Protein AF-A0A7K9W0I4-F1 (afdb_monomer_lite)

Foldseek 3Di:
DDPVCLPPPLVVVCVVVVVDWDDQDAQDDFPLLVCCVVPPHLDDDPVVLVVSCVVRVHDSVSSVVNSVSNVVVPDDISSRVSSVLVVVVVVLVVLLVLLCVLPVVDPCVVPVVVLPPPPPDDDDDPSLVVNLVVLLVVLVVVLVVLVVDDDDPCSVVSNVLSVVLNCLSVVCVVSSSSSVSSVVSSVSSVVVNVSD

Radius of gyration: 24.83 Å; chains: 1; bounding box: 54×29×66 Å

pLDDT: mean 86.32, std 7.69, range [59.56, 96.0]

Organism: NCBI:txid667186

Sequence (196 aa):
VPHSFSRYVATPLAGLLNVKEKVRLKATPNAVLEKFYSATSKHPKQAEVEMLSKKSGCTVRQVERWFRRRRNQDRPSLLKKFREASWRFTFYLLAFIAGMAVIVDKPWFYDLREVWKGYPIQSMLPSQYWYYMIELSFYWSLLFSIASDVKRKDFKEQIIHHVATIILISFSWFANYVRAGTLIMALHDSSDYLLE

InterPro domains:
  IPR001356 Homeodomain [PF00046] (24-75)
  IPR001356 Homeodomain [PS50071] (16-77)
  IPR001356 Homeodomain [SM00389] (20-81)
  IPR001356 Homeodomain [cd00086] (20-77)
  IPR006634 TRAM/LAG1/CLN8 homology domain [PF03798] (81-196)
  IPR006634 TRAM/LAG1/CLN8 homology domain [PS50922] (80-196)
  IPR006634 TRAM/LAG1/CLN8 homology domain [SM00724] (80-196)
  IPR009057 Homedomain-like superfamily [SSF46689] (19-75)
  IPR016439 Sphingosine N-acyltransferase Lag1/Lac1-like [PTHR12560] (4-196)

Secondary structure (DSSP, 8-state):
--HHHIIIIIHHHHHHTT-----PPPPPP-HHHHHHHHHT-SS--HHHHHHHHHHHT--HHHHHHHHHHHHHHHSPPHHHHHHHHHHHHHHHHHHHHHHHHHHTTSHHHH-GGGGTTTTTSPPPPHHHHHHHHHHHHHHHHHHHHHHHS---TTHHHHHHHHHHHHHHHHHHHHTT-HHHHHHHHHHHHHHHHHH-

Structure (mmCIF, N/CA/C/O backbone):
data_AF-A0A7K9W0I4-F1
#
_entry.id   AF-A0A7K9W0I4-F1
#
loop_
_atom_site.group_PDB
_atom_site.id
_atom_site.type_symbol
_atom_site.label_atom_id
_atom_site.label_alt_id
_atom_site.label_comp_id
_atom_site.label_asym_id
_atom_site.label_entity_id
_atom_site.label_seq_id
_atom_site.pdbx_PDB_ins_code
_atom_site.Cartn_x
_atom_site.Cartn_y
_atom_site.Cartn_z
_atom_site.occupancy
_atom_site.B_iso_or_equiv
_atom_site.auth_seq_id
_atom_site.auth_comp_id
_atom_site.auth_asym_id
_atom_site.auth_atom_id
_atom_site.pdbx_PDB_model_num
ATOM 1 N N . VAL A 1 1 ? -9.928 3.554 1.044 1.00 63.38 1 VAL A N 1
ATOM 2 C CA . VAL A 1 1 ? -10.537 2.772 -0.062 1.00 63.38 1 VAL A CA 1
ATOM 3 C C . VAL A 1 1 ? -11.618 3.603 -0.733 1.00 63.38 1 VAL A C 1
ATOM 5 O O . VAL A 1 1 ? -12.494 4.084 -0.015 1.00 63.38 1 VAL A O 1
ATOM 8 N N . PRO A 1 2 ? -11.585 3.775 -2.063 1.00 76.50 2 PRO A N 1
ATOM 9 C CA . PRO A 1 2 ? -12.635 4.475 -2.799 1.00 76.50 2 PRO A CA 1
ATOM 10 C C . PRO A 1 2 ? -14.009 3.822 -2.600 1.00 76.50 2 PRO A C 1
ATOM 12 O O . PRO A 1 2 ? -14.140 2.595 -2.635 1.00 76.50 2 PRO A O 1
ATOM 15 N N . HIS A 1 3 ? -15.052 4.637 -2.415 1.00 74.94 3 HIS A N 1
ATOM 16 C CA . HIS A 1 3 ? -16.414 4.142 -2.181 1.00 74.94 3 HIS A CA 1
ATOM 17 C C . HIS A 1 3 ? -16.918 3.261 -3.338 1.00 74.94 3 HIS A C 1
ATOM 19 O O . HIS A 1 3 ? -17.510 2.207 -3.101 1.00 74.94 3 HIS A O 1
ATOM 25 N N . SER A 1 4 ? -16.609 3.644 -4.580 1.00 77.31 4 SER A N 1
ATOM 26 C CA . SER A 1 4 ? -16.997 2.910 -5.788 1.00 77.31 4 SER A CA 1
ATOM 27 C C . SER A 1 4 ? -16.382 1.508 -5.839 1.00 77.31 4 SER A C 1
ATOM 29 O O . SER A 1 4 ? -17.108 0.534 -6.021 1.00 77.31 4 SER A O 1
ATOM 31 N N . PHE A 1 5 ? -15.077 1.367 -5.579 1.00 81.75 5 PHE A N 1
ATOM 32 C CA . PHE A 1 5 ? -14.410 0.057 -5.559 1.00 81.75 5 PHE A CA 1
ATOM 33 C C . PHE A 1 5 ? -14.995 -0.869 -4.484 1.00 81.75 5 PHE A C 1
ATOM 35 O O . PHE A 1 5 ? -15.309 -2.033 -4.736 1.00 81.75 5 PHE A O 1
ATOM 42 N N . SER A 1 6 ? -15.199 -0.322 -3.283 1.00 78.50 6 SER A N 1
ATOM 43 C CA . SER A 1 6 ? -15.801 -1.044 -2.160 1.00 78.50 6 SER A CA 1
ATOM 44 C C . SER A 1 6 ? -17.172 -1.626 -2.527 1.00 78.50 6 SER A C 1
ATOM 46 O O . SER A 1 6 ? -17.470 -2.779 -2.202 1.00 78.50 6 SER A O 1
ATOM 48 N N . ARG A 1 7 ? -18.002 -0.843 -3.226 1.00 78.25 7 ARG A N 1
ATOM 49 C CA . ARG A 1 7 ? -19.373 -1.215 -3.583 1.00 78.25 7 ARG A CA 1
ATOM 50 C C . ARG A 1 7 ? -19.443 -2.183 -4.764 1.00 78.25 7 ARG A C 1
ATOM 52 O O . ARG A 1 7 ? -20.177 -3.161 -4.665 1.00 78.25 7 ARG A O 1
ATOM 59 N N . TYR A 1 8 ? -18.691 -1.930 -5.834 1.00 84.31 8 TYR A N 1
ATOM 60 C CA . TYR A 1 8 ? -18.838 -2.656 -7.101 1.00 84.31 8 TYR A CA 1
ATOM 61 C C . TYR A 1 8 ? -17.898 -3.851 -7.267 1.00 84.31 8 TYR A C 1
ATOM 63 O O . TYR A 1 8 ? -18.244 -4.775 -7.991 1.00 84.31 8 TYR A O 1
ATOM 71 N N . VAL A 1 9 ? -16.745 -3.869 -6.592 1.00 83.56 9 VAL A N 1
ATOM 72 C CA . VAL A 1 9 ? -15.747 -4.943 -6.750 1.00 83.56 9 VAL A CA 1
ATOM 73 C C . VAL A 1 9 ? -15.615 -5.753 -5.465 1.00 83.56 9 VAL A C 1
ATOM 75 O O . VAL A 1 9 ? -15.874 -6.954 -5.442 1.00 83.56 9 VAL A O 1
ATOM 78 N N . ALA A 1 10 ? -15.275 -5.094 -4.356 1.00 82.00 10 ALA A N 1
ATOM 79 C CA . ALA A 1 10 ? -14.911 -5.803 -3.133 1.00 82.00 10 ALA A CA 1
ATOM 80 C C . ALA A 1 10 ? -16.101 -6.484 -2.433 1.00 82.00 10 ALA A C 1
ATOM 82 O O . ALA A 1 10 ? -15.944 -7.557 -1.860 1.00 82.00 10 ALA A O 1
ATOM 83 N N . THR A 1 11 ? -17.297 -5.886 -2.452 1.00 81.25 11 THR A N 1
ATOM 84 C CA . THR A 1 11 ? -18.471 -6.478 -1.779 1.00 81.25 11 THR A CA 1
ATOM 85 C C . THR A 1 11 ? -19.012 -7.719 -2.501 1.00 81.25 11 THR A C 1
ATOM 87 O O . THR A 1 11 ? -19.240 -8.721 -1.822 1.00 81.25 11 THR A O 1
ATOM 90 N N . PRO A 1 12 ? -19.169 -7.721 -3.840 1.00 84.44 12 PRO A N 1
ATOM 91 C CA . PRO A 1 12 ? -19.511 -8.939 -4.576 1.00 84.44 12 PRO A CA 1
ATOM 92 C C . PRO A 1 12 ? -18.460 -10.043 -4.413 1.00 84.44 12 PRO A C 1
ATOM 94 O O . PRO A 1 12 ? -18.817 -11.186 -4.135 1.00 84.44 12 PRO A O 1
ATOM 97 N N . LEU A 1 13 ? -17.169 -9.695 -4.493 1.00 85.06 13 LEU A N 1
ATOM 98 C CA . LEU A 1 13 ? -16.069 -10.649 -4.321 1.00 85.06 13 LEU A CA 1
ATOM 99 C C . LEU A 1 13 ? -16.064 -11.278 -2.919 1.00 85.06 13 LEU A C 1
ATOM 101 O O . LEU A 1 13 ? -15.888 -12.485 -2.782 1.00 85.06 13 LEU A O 1
ATOM 105 N N . ALA A 1 14 ? -16.323 -10.482 -1.877 1.00 83.75 14 ALA A N 1
ATOM 106 C CA . ALA A 1 14 ? -16.487 -10.981 -0.514 1.00 83.75 14 ALA A CA 1
ATOM 107 C C . ALA A 1 14 ? -17.648 -11.987 -0.408 1.00 83.75 14 ALA A C 1
ATOM 109 O O . ALA A 1 14 ? -17.528 -12.999 0.280 1.00 83.75 14 ALA A O 1
ATOM 110 N N . GLY A 1 15 ? -18.758 -11.729 -1.107 1.00 82.88 15 GLY A N 1
ATOM 111 C CA . GLY A 1 15 ? -19.884 -12.659 -1.197 1.00 82.88 15 GLY A CA 1
ATOM 112 C C . GLY A 1 15 ? -19.499 -13.981 -1.864 1.00 82.88 15 GLY A C 1
ATOM 113 O O . GLY A 1 15 ? -19.798 -15.042 -1.320 1.00 82.88 15 GLY A O 1
ATOM 114 N N . LEU A 1 16 ? -18.773 -13.917 -2.985 1.00 87.06 16 LEU A N 1
ATOM 115 C CA . LEU A 1 16 ? -18.301 -15.089 -3.731 1.00 87.06 16 LEU A CA 1
ATOM 116 C C . LEU A 1 16 ? -17.317 -15.946 -2.916 1.00 87.06 16 LEU A C 1
ATOM 118 O O . LEU A 1 16 ? -17.420 -17.168 -2.902 1.00 87.06 16 LEU A O 1
ATOM 122 N N . LEU A 1 17 ? -16.414 -15.303 -2.172 1.00 87.00 17 LEU A N 1
ATOM 123 C CA . LEU A 1 17 ? -15.452 -15.958 -1.276 1.00 87.00 17 LEU A CA 1
ATOM 124 C C . LEU A 1 17 ? -16.049 -16.339 0.091 1.00 87.00 17 LEU A C 1
ATOM 126 O O . LEU A 1 17 ? -15.327 -16.768 0.991 1.00 87.00 17 LEU A O 1
ATOM 130 N N . ASN A 1 18 ? -17.365 -16.184 0.266 1.00 84.94 18 ASN A N 1
ATOM 131 C CA . ASN A 1 18 ? -18.100 -16.539 1.480 1.00 84.94 18 ASN A CA 1
ATOM 132 C C . ASN A 1 18 ? -17.546 -15.867 2.757 1.00 84.94 18 ASN A C 1
ATOM 134 O O . ASN A 1 18 ? -17.511 -16.451 3.846 1.00 84.94 18 ASN A O 1
ATOM 138 N N . VAL A 1 19 ? -17.112 -14.612 2.623 1.00 82.12 19 VAL A N 1
ATOM 139 C CA . VAL A 1 19 ? -16.566 -13.766 3.691 1.00 82.12 19 VAL A CA 1
ATOM 140 C C . VAL A 1 19 ? -17.711 -13.348 4.620 1.00 82.12 19 VAL A C 1
ATOM 142 O O . VAL A 1 19 ? -18.364 -12.320 4.439 1.00 82.12 19 VAL A O 1
ATOM 145 N N . LYS A 1 20 ? -17.996 -14.179 5.629 1.00 76.31 20 LYS A N 1
ATOM 146 C CA . LYS A 1 20 ? -19.102 -13.959 6.573 1.00 76.31 20 LYS A CA 1
ATOM 147 C C . LYS A 1 20 ? -18.703 -13.009 7.701 1.00 76.31 20 LYS A C 1
ATOM 149 O O . LYS A 1 20 ? -17.837 -13.304 8.526 1.00 76.31 20 LYS A O 1
ATOM 154 N N . GLU A 1 21 ? -19.397 -11.878 7.792 1.00 76.19 21 GLU A N 1
ATOM 155 C CA . GLU A 1 21 ? -19.294 -10.963 8.929 1.00 76.19 21 GLU A CA 1
ATOM 156 C C . GLU A 1 21 ? -19.871 -11.639 10.185 1.00 76.19 21 GLU A C 1
ATOM 158 O O . GLU A 1 21 ? -21.062 -11.941 10.270 1.00 76.19 21 GLU A O 1
ATOM 163 N N . LYS A 1 22 ? -19.033 -11.876 11.199 1.00 75.12 22 LYS A N 1
ATOM 164 C CA . LYS A 1 22 ? -19.514 -12.396 12.483 1.00 75.12 22 LYS A CA 1
ATOM 165 C C . LYS A 1 22 ? -20.349 -11.317 13.172 1.00 75.12 22 LYS A C 1
ATOM 167 O O . LYS A 1 22 ? -19.800 -10.292 13.576 1.00 75.12 22 LYS A O 1
ATOM 172 N N . VAL A 1 23 ? -21.650 -11.556 13.346 1.00 77.06 23 VAL A N 1
ATOM 173 C CA . VAL A 1 23 ? -22.549 -10.625 14.046 1.00 77.06 23 VAL A CA 1
ATOM 174 C C . VAL A 1 23 ? -22.049 -10.426 15.479 1.00 77.06 23 VAL A C 1
ATOM 176 O O . VAL A 1 23 ? -22.024 -11.355 16.288 1.00 77.06 23 VAL A O 1
ATOM 179 N N . ARG A 1 24 ? -21.606 -9.206 15.799 1.00 82.94 24 ARG A N 1
ATOM 180 C CA . ARG A 1 24 ? -21.134 -8.846 17.142 1.00 82.94 24 ARG A CA 1
ATOM 181 C C . ARG A 1 24 ? -22.263 -8.183 17.913 1.00 82.94 24 ARG A C 1
ATOM 183 O O . ARG A 1 24 ? -22.854 -7.210 17.450 1.00 82.94 24 ARG A O 1
ATOM 190 N N . LEU A 1 25 ? -22.531 -8.687 19.115 1.00 85.44 25 LEU A N 1
ATOM 191 C CA . LEU A 1 25 ? -23.522 -8.091 20.007 1.00 85.44 25 LEU A CA 1
ATOM 192 C C . LEU A 1 25 ? -23.099 -6.674 20.398 1.00 85.44 25 LEU A C 1
ATOM 194 O O . LEU A 1 25 ? -21.996 -6.472 20.915 1.00 85.44 25 LEU A O 1
ATOM 198 N N . LYS A 1 26 ? -24.001 -5.715 20.182 1.00 88.94 26 LYS A N 1
ATOM 199 C CA . LYS A 1 26 ? -23.788 -4.318 20.553 1.00 88.94 26 LYS A CA 1
ATOM 200 C C . LYS A 1 26 ? -23.819 -4.147 22.076 1.00 88.94 26 LYS A C 1
ATOM 202 O O . LYS A 1 26 ? -24.533 -4.871 22.777 1.00 88.94 26 LYS A O 1
ATOM 207 N N . ALA A 1 27 ? -23.016 -3.222 22.599 1.00 91.44 27 ALA A N 1
ATOM 208 C CA . ALA A 1 27 ? -23.161 -2.780 23.980 1.00 91.44 27 ALA A CA 1
ATOM 209 C C . ALA A 1 27 ? -24.505 -2.050 24.131 1.00 91.44 27 ALA A C 1
ATOM 211 O O . ALA A 1 27 ? -24.939 -1.345 23.220 1.00 91.44 27 ALA A O 1
ATOM 212 N N . THR A 1 28 ? -25.190 -2.266 25.251 1.00 91.06 28 THR A N 1
ATOM 213 C CA . THR A 1 28 ? -26.452 -1.580 25.556 1.00 91.06 28 THR A CA 1
ATOM 214 C C . THR A 1 28 ? -26.178 -0.096 25.818 1.00 91.06 28 THR A C 1
ATOM 216 O O . THR A 1 28 ? -25.148 0.204 26.419 1.00 91.06 28 THR A O 1
ATOM 219 N N . PRO A 1 29 ? -27.042 0.848 25.416 1.00 93.00 29 PRO A N 1
ATOM 220 C CA . PRO A 1 29 ? -26.804 2.267 25.677 1.00 93.00 29 PRO A CA 1
ATOM 221 C C . PRO A 1 29 ? -26.640 2.546 27.180 1.00 93.00 29 PRO A C 1
ATOM 223 O O . PRO A 1 29 ? -27.505 2.185 27.974 1.00 93.00 29 PRO A O 1
ATOM 226 N N . ASN A 1 30 ? -25.517 3.150 27.580 1.00 93.88 30 ASN A N 1
ATOM 227 C CA . ASN A 1 30 ? -25.276 3.594 28.954 1.00 93.88 30 ASN A CA 1
ATOM 228 C C . ASN A 1 30 ? -24.331 4.803 28.948 1.00 93.88 30 ASN A C 1
ATOM 230 O O . ASN A 1 30 ? -23.135 4.659 28.696 1.00 93.88 30 ASN A O 1
ATOM 234 N N . ALA A 1 31 ? -24.868 5.993 29.224 1.00 94.56 31 ALA A N 1
ATOM 235 C CA . ALA A 1 31 ? -24.120 7.247 29.133 1.00 94.56 31 ALA A CA 1
ATOM 236 C C . ALA A 1 31 ? -22.946 7.323 30.126 1.00 94.56 31 ALA A C 1
ATOM 238 O O . ALA A 1 31 ? -21.895 7.868 29.793 1.00 94.56 31 ALA A O 1
ATOM 239 N N . VAL A 1 32 ? -23.094 6.743 31.323 1.00 94.94 32 VAL A N 1
ATOM 240 C CA . VAL A 1 32 ? -22.043 6.735 32.355 1.00 94.94 32 VAL A CA 1
ATOM 241 C C . VAL A 1 32 ? -20.850 5.902 31.890 1.00 94.94 32 VAL A C 1
ATOM 243 O O . VAL A 1 32 ? -19.708 6.360 31.958 1.00 94.94 32 VAL A O 1
ATOM 246 N N . LEU A 1 33 ? -21.115 4.695 31.383 1.00 95.69 33 LEU A N 1
ATOM 247 C CA . LEU A 1 33 ? -20.069 3.794 30.899 1.00 95.69 33 LEU A CA 1
ATOM 248 C C . LEU A 1 33 ? -19.412 4.322 29.616 1.00 95.69 33 LEU A C 1
ATOM 250 O O . LEU A 1 33 ? -18.191 4.261 29.499 1.00 95.69 33 LEU A O 1
ATOM 254 N N . GLU A 1 34 ? -20.187 4.896 28.689 1.00 95.81 34 GLU A N 1
ATOM 255 C CA . GLU A 1 34 ? -19.660 5.473 27.442 1.00 95.81 34 GLU A CA 1
ATOM 256 C C . GLU A 1 34 ? -18.773 6.697 27.701 1.00 95.81 34 GLU A C 1
ATOM 258 O O . GLU A 1 34 ? -17.712 6.832 27.081 1.00 95.81 34 GLU A O 1
ATOM 263 N N . LYS A 1 35 ? -19.158 7.553 28.661 1.00 95.94 35 LYS A N 1
ATOM 264 C CA . LYS A 1 35 ? -18.350 8.705 29.080 1.00 95.94 35 LYS A CA 1
ATOM 265 C C . LYS A 1 35 ? -16.998 8.254 29.629 1.00 95.94 35 LYS A C 1
ATOM 267 O O . LYS A 1 35 ? -15.972 8.782 29.211 1.00 95.94 35 LYS A O 1
ATOM 272 N N . PHE A 1 36 ? -16.979 7.251 30.509 1.00 95.81 36 PHE A N 1
ATOM 273 C CA . PHE A 1 36 ? -15.726 6.698 31.032 1.00 95.81 36 PHE A CA 1
ATOM 274 C C . PHE A 1 36 ? -14.889 6.021 29.934 1.00 95.81 36 PHE A C 1
ATOM 276 O O . PHE A 1 36 ? -13.680 6.231 29.855 1.00 95.81 36 PHE A O 1
ATOM 283 N N . TYR A 1 37 ? -15.529 5.230 29.066 1.00 95.06 37 TYR A N 1
ATOM 284 C CA . TYR A 1 37 ? -14.860 4.509 27.980 1.00 95.06 37 TYR A CA 1
ATOM 285 C C . TYR A 1 37 ? -14.124 5.446 27.018 1.00 95.06 37 TYR A C 1
ATOM 287 O O . TYR A 1 37 ? -13.011 5.142 26.589 1.00 95.06 37 TYR A O 1
ATOM 295 N N . SER A 1 38 ? -14.751 6.575 26.685 1.00 92.12 38 SER A N 1
ATOM 296 C CA . SER A 1 38 ? -14.224 7.533 25.711 1.00 92.12 38 SER A CA 1
ATOM 297 C C . SER A 1 38 ? -13.210 8.503 26.317 1.00 92.12 38 SER A C 1
ATOM 299 O O . SER A 1 38 ? -12.271 8.888 25.629 1.00 92.12 38 SER A O 1
ATOM 301 N N . ALA A 1 39 ? -13.386 8.895 27.585 1.00 93.81 39 ALA A N 1
ATOM 302 C CA . ALA A 1 39 ? -12.583 9.946 28.215 1.00 93.81 39 ALA A CA 1
ATOM 303 C C . ALA A 1 39 ? -11.478 9.437 29.154 1.00 93.81 39 ALA A C 1
ATOM 305 O O . ALA A 1 39 ? -10.554 10.187 29.449 1.00 93.81 39 ALA A O 1
ATOM 306 N N . THR A 1 40 ? -11.570 8.204 29.664 1.00 94.00 40 THR A N 1
ATOM 307 C CA . THR A 1 40 ? -10.673 7.719 30.728 1.00 94.00 40 THR A CA 1
ATOM 308 C C . THR A 1 40 ? -9.925 6.457 30.325 1.00 94.00 40 THR A C 1
ATOM 310 O O . THR A 1 40 ? -8.706 6.482 30.185 1.00 94.00 40 THR A O 1
ATOM 313 N N . SER A 1 41 ? -10.626 5.334 30.147 1.00 92.94 41 SER A N 1
ATOM 314 C CA . SER A 1 41 ? -9.974 4.065 29.819 1.00 92.94 41 SER A CA 1
ATOM 315 C C . SER A 1 41 ? -10.930 3.071 29.172 1.00 92.94 41 SER A C 1
ATOM 317 O O . SER A 1 41 ? -12.066 2.876 29.605 1.00 92.94 41 SER A O 1
ATOM 319 N N . LYS A 1 42 ? -10.415 2.342 28.175 1.00 93.44 42 LYS A N 1
ATOM 320 C CA . LYS A 1 42 ? -11.096 1.187 27.567 1.00 93.44 42 LYS A CA 1
ATOM 321 C C . LYS A 1 42 ? -10.989 -0.081 28.423 1.00 93.44 42 LYS A C 1
ATOM 323 O O . LYS A 1 42 ? -11.710 -1.051 28.170 1.00 93.44 42 LYS A O 1
ATOM 328 N N . HIS A 1 43 ? -10.086 -0.096 29.404 1.00 94.25 43 HIS A N 1
ATOM 329 C CA . HIS A 1 43 ? -9.756 -1.231 30.267 1.00 94.25 43 HIS A CA 1
ATOM 330 C C . HIS A 1 43 ? -9.789 -0.791 31.741 1.00 94.25 43 HIS A C 1
ATOM 332 O O . HIS A 1 43 ? -8.731 -0.530 32.313 1.00 94.25 43 HIS A O 1
ATOM 338 N N . PRO A 1 44 ? -10.988 -0.659 32.340 1.00 94.06 44 PRO A N 1
ATOM 339 C CA . PRO A 1 44 ? -11.113 -0.257 33.737 1.00 94.06 44 PRO A CA 1
ATOM 340 C C . PRO A 1 44 ? -10.512 -1.306 34.682 1.00 94.06 44 PRO A C 1
ATOM 342 O O . PRO A 1 44 ? -10.656 -2.510 34.452 1.00 94.06 44 PRO A O 1
ATOM 345 N N . LYS A 1 45 ? -9.865 -0.844 35.753 1.00 95.12 45 LYS A N 1
ATOM 346 C CA . LYS A 1 45 ? -9.399 -1.666 36.881 1.00 95.12 45 LYS A CA 1
ATOM 347 C C . LYS A 1 45 ? -10.569 -2.036 37.795 1.00 95.12 45 LYS A C 1
ATOM 349 O O . LYS A 1 45 ? -11.613 -1.390 37.768 1.00 95.12 45 LYS A O 1
ATOM 354 N N . GLN A 1 46 ? -10.377 -3.027 38.665 1.00 94.44 46 GLN A N 1
ATOM 355 C CA . GLN A 1 46 ? -11.435 -3.550 39.540 1.00 94.44 46 GLN A CA 1
ATOM 356 C C . GLN A 1 46 ? -12.159 -2.461 40.356 1.00 94.44 46 GLN A C 1
ATOM 358 O O . GLN A 1 46 ? -13.385 -2.382 40.326 1.00 94.44 46 GLN A O 1
ATOM 363 N N . ALA A 1 47 ? -11.409 -1.556 40.992 1.00 94.12 47 ALA A N 1
ATOM 364 C CA . ALA A 1 47 ? -11.979 -0.446 41.761 1.00 94.12 47 ALA A CA 1
ATOM 365 C C . ALA A 1 47 ? -12.843 0.505 40.904 1.00 94.12 47 ALA A C 1
ATOM 367 O O . ALA A 1 47 ? -13.860 1.031 41.357 1.00 94.12 47 ALA A O 1
ATOM 368 N N . GLU A 1 48 ? -12.471 0.710 39.638 1.00 94.88 48 GLU A N 1
ATOM 369 C CA . GLU A 1 48 ? -13.226 1.546 38.700 1.00 94.88 48 GLU A CA 1
ATOM 370 C C . GLU A 1 48 ? -14.504 0.837 38.245 1.00 94.88 48 GLU A C 1
ATOM 372 O O . GLU A 1 48 ? -15.549 1.473 38.133 1.00 94.88 48 GLU A O 1
ATOM 377 N N . VAL A 1 49 ? -14.456 -0.484 38.038 1.00 95.06 49 VAL A N 1
ATOM 378 C CA . VAL A 1 49 ? -15.644 -1.288 37.716 1.00 95.06 49 VAL A CA 1
ATOM 379 C C . VAL A 1 49 ? -16.671 -1.211 38.848 1.00 95.06 49 VAL A C 1
ATOM 381 O O . VAL A 1 49 ? -17.857 -1.014 38.580 1.00 95.06 49 VAL A O 1
ATOM 384 N N . GLU A 1 50 ? -16.235 -1.298 40.104 1.00 94.81 50 GLU A N 1
ATOM 385 C CA . GLU A 1 50 ? -17.109 -1.159 41.277 1.00 94.81 50 GLU A CA 1
ATOM 386 C C . GLU A 1 50 ? -17.714 0.247 41.387 1.00 94.81 50 GLU A C 1
ATOM 388 O O . GLU A 1 50 ? -18.916 0.398 41.621 1.00 94.81 50 GLU A O 1
ATOM 393 N N . MET A 1 51 ? -16.915 1.291 41.146 1.00 95.00 51 MET A N 1
ATOM 394 C CA . MET A 1 51 ? -17.402 2.672 41.108 1.00 95.00 51 MET A CA 1
ATOM 395 C C . MET A 1 51 ? -18.450 2.876 40.004 1.00 95.00 51 MET A C 1
ATOM 397 O O . MET A 1 51 ? -19.495 3.492 40.229 1.00 95.00 51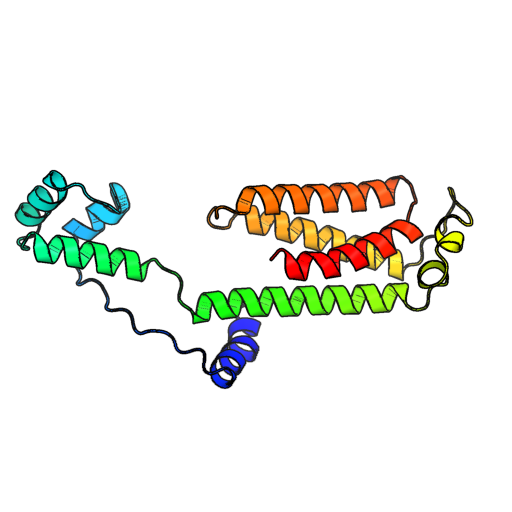 MET A O 1
ATOM 401 N N . LEU A 1 52 ? -18.183 2.357 38.805 1.00 95.25 52 LEU A N 1
ATOM 402 C CA . LEU A 1 52 ? -19.079 2.456 37.656 1.00 95.25 52 LEU A CA 1
ATOM 403 C C . LEU A 1 52 ? -20.359 1.651 37.869 1.00 95.25 52 LEU A C 1
ATOM 405 O O . LEU A 1 52 ? -21.427 2.111 37.475 1.00 95.25 52 LEU A O 1
ATOM 409 N N . SER A 1 53 ? -20.276 0.495 38.529 1.00 95.69 53 SER A N 1
ATOM 410 C CA . SER A 1 53 ? -21.434 -0.302 38.942 1.00 95.69 53 SER A CA 1
ATOM 411 C C . SER A 1 53 ? -22.377 0.531 39.816 1.00 95.69 53 SER A C 1
ATOM 413 O O . SER A 1 53 ? -23.548 0.683 39.470 1.00 95.69 53 SER A O 1
ATOM 415 N N . LYS A 1 54 ? -21.847 1.196 40.853 1.00 94.19 54 LYS A N 1
ATOM 416 C CA . LYS A 1 54 ? -22.630 2.092 41.724 1.00 94.19 54 LYS A CA 1
ATOM 417 C C . LYS A 1 54 ? -23.246 3.272 40.962 1.00 94.19 54 LYS A C 1
ATOM 419 O O . LYS A 1 54 ? -24.425 3.555 41.129 1.00 94.19 54 LYS A O 1
ATOM 424 N N . LYS A 1 55 ? -22.475 3.944 40.097 1.00 92.25 55 LYS A N 1
ATOM 425 C CA . LYS A 1 55 ? -22.944 5.132 39.350 1.00 92.25 55 LYS A CA 1
ATOM 426 C C . LYS A 1 55 ? -23.964 4.824 38.254 1.00 92.25 55 LYS A C 1
ATOM 428 O O . LYS A 1 55 ? -24.758 5.688 37.907 1.00 92.25 55 LYS A O 1
ATOM 433 N N . SER A 1 56 ? -23.902 3.635 37.662 1.00 90.88 56 SER A N 1
ATOM 434 C CA . SER A 1 56 ? -24.739 3.258 36.516 1.00 90.88 56 SER A CA 1
ATOM 435 C C . SER A 1 56 ? -25.966 2.425 36.891 1.00 90.88 56 SER A C 1
ATOM 437 O O . SER A 1 56 ? -26.735 2.068 36.000 1.00 90.88 56 SER A O 1
ATOM 439 N N . GLY A 1 57 ? -26.121 2.057 38.170 1.00 90.19 57 GLY A N 1
ATOM 440 C CA . GLY A 1 57 ? -27.159 1.128 38.630 1.00 90.19 57 GLY A CA 1
ATOM 441 C C . GLY A 1 57 ? -27.011 -0.295 38.073 1.00 90.19 57 GLY A C 1
ATOM 442 O O . GLY A 1 57 ? -27.921 -1.109 38.203 1.00 90.19 57 GLY A O 1
ATOM 443 N N . CYS A 1 58 ? -25.886 -0.607 37.423 1.00 91.81 58 CYS A N 1
ATOM 444 C CA . CYS A 1 58 ? -25.607 -1.917 36.847 1.00 91.81 58 CYS A CA 1
ATOM 445 C C . CYS A 1 58 ? -24.810 -2.768 37.836 1.00 91.81 58 CYS A C 1
ATOM 447 O O . CYS A 1 58 ? -24.010 -2.254 38.610 1.00 91.81 58 CYS A O 1
ATOM 449 N N . THR A 1 59 ? -24.933 -4.088 37.752 1.00 94.69 59 THR A N 1
ATOM 450 C CA . THR A 1 59 ? -24.040 -5.011 38.467 1.00 94.69 59 THR A CA 1
ATOM 451 C C . THR A 1 59 ? -22.623 -4.973 37.886 1.00 94.69 59 THR A C 1
ATOM 453 O O . THR A 1 59 ? -22.437 -4.716 36.693 1.00 94.69 59 THR A O 1
ATOM 456 N N . VAL A 1 60 ? -21.618 -5.321 38.694 1.00 95.31 60 VAL A N 1
ATOM 457 C CA . VAL A 1 60 ? -20.210 -5.463 38.265 1.00 95.31 60 VAL A CA 1
ATOM 458 C C . VAL A 1 60 ? -20.095 -6.301 36.982 1.00 95.31 60 VAL A C 1
ATOM 460 O O . VAL A 1 60 ? -19.513 -5.857 35.994 1.00 95.31 60 VAL A O 1
ATOM 463 N N . ARG A 1 61 ? -20.768 -7.459 36.928 1.00 94.06 61 ARG A N 1
ATOM 464 C CA . ARG A 1 61 ? -20.778 -8.338 35.743 1.00 94.06 61 ARG A CA 1
ATOM 465 C C . ARG A 1 61 ? -21.37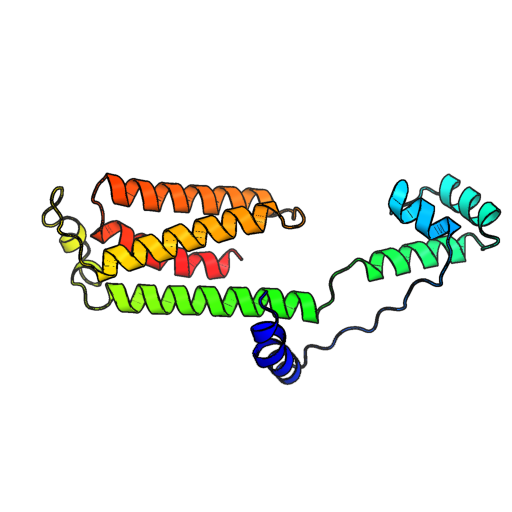8 -7.673 34.501 1.00 94.06 61 ARG A C 1
ATOM 467 O O . ARG A 1 61 ? -20.923 -7.924 33.382 1.00 94.06 61 ARG A O 1
ATOM 474 N N . GLN A 1 62 ? -22.418 -6.851 34.658 1.00 94.62 62 GLN A N 1
ATOM 475 C CA . GLN A 1 62 ? -23.006 -6.104 33.542 1.00 94.62 62 GLN A CA 1
ATOM 476 C C . GLN A 1 62 ? -22.036 -5.044 33.021 1.00 94.62 62 GLN A C 1
ATOM 478 O O . GLN A 1 62 ? -21.893 -4.928 31.804 1.00 94.62 62 GLN A O 1
ATOM 483 N N . VAL A 1 63 ? -21.324 -4.347 33.912 1.00 95.62 63 VAL A N 1
ATOM 484 C CA . VAL A 1 63 ? -20.282 -3.377 33.544 1.00 95.62 63 VAL A CA 1
ATOM 485 C C . VAL A 1 63 ? -19.161 -4.072 32.764 1.00 95.62 63 VAL A C 1
ATOM 487 O O . VAL A 1 63 ? -18.868 -3.688 31.633 1.00 95.62 63 VAL A O 1
ATOM 490 N N . GLU A 1 64 ? -18.595 -5.164 33.277 1.00 95.12 64 GLU A N 1
ATOM 491 C CA . GLU A 1 64 ? -17.544 -5.925 32.581 1.00 95.12 64 GLU A CA 1
ATOM 492 C C . GLU A 1 64 ? -17.992 -6.424 31.199 1.00 95.12 64 GLU A C 1
ATOM 494 O O . GLU A 1 64 ? -17.273 -6.299 30.197 1.00 95.12 64 GLU A O 1
ATOM 499 N N . ARG A 1 65 ? -19.212 -6.978 31.119 1.00 95.69 65 ARG A N 1
ATOM 500 C CA . ARG A 1 65 ? -19.806 -7.458 29.863 1.00 95.69 65 ARG A CA 1
ATOM 501 C C . ARG A 1 65 ? -20.014 -6.314 28.878 1.00 95.69 65 ARG A C 1
ATOM 503 O O . ARG A 1 65 ? -19.791 -6.512 27.680 1.00 95.69 65 ARG A O 1
ATOM 510 N N . TRP A 1 66 ? -20.427 -5.147 29.365 1.00 96.00 66 TRP A N 1
ATOM 511 C CA . TRP A 1 66 ? -20.594 -3.940 28.569 1.00 96.00 66 TRP A CA 1
ATOM 512 C C . TRP A 1 66 ? -19.258 -3.500 27.965 1.00 96.00 66 TRP A C 1
ATOM 514 O O . TRP A 1 66 ? -19.156 -3.422 26.742 1.00 96.00 66 TRP A O 1
ATOM 524 N N . PHE A 1 67 ? -18.202 -3.364 28.776 1.00 95.62 67 PHE A N 1
ATOM 525 C CA . PHE A 1 67 ? -16.867 -2.976 28.299 1.00 95.62 67 PHE A CA 1
ATOM 526 C C . PHE A 1 67 ? -16.306 -3.976 27.282 1.00 95.62 67 PHE A C 1
ATOM 528 O O . PHE A 1 67 ? -15.743 -3.588 26.257 1.00 95.62 67 PHE A O 1
ATOM 535 N N . ARG A 1 68 ? -16.507 -5.282 27.506 1.00 93.56 68 ARG A N 1
ATOM 536 C CA . ARG A 1 68 ? -16.110 -6.319 26.541 1.00 93.56 68 ARG A CA 1
ATOM 537 C C . ARG A 1 68 ? -16.835 -6.166 25.201 1.00 93.56 68 ARG A C 1
ATOM 539 O O . ARG A 1 68 ? -16.202 -6.281 24.153 1.00 93.56 68 ARG A O 1
ATOM 546 N N . ARG A 1 69 ? -18.147 -5.915 25.217 1.00 93.81 69 ARG A N 1
ATOM 547 C CA . ARG A 1 69 ? -18.942 -5.693 23.997 1.00 93.81 69 ARG A CA 1
ATOM 548 C C . ARG A 1 69 ? -18.540 -4.401 23.292 1.00 93.81 69 ARG A C 1
ATOM 550 O O . ARG A 1 69 ? -18.321 -4.434 22.086 1.00 93.81 69 ARG A O 1
ATOM 557 N N . ARG A 1 70 ? -18.350 -3.313 24.039 1.00 93.62 70 ARG A N 1
ATOM 558 C CA . ARG A 1 70 ? -17.959 -2.002 23.511 1.00 93.62 70 ARG A CA 1
ATOM 559 C C . ARG A 1 70 ? -16.597 -2.038 22.815 1.00 93.62 70 ARG A C 1
ATOM 561 O O . ARG A 1 70 ? -16.482 -1.554 21.691 1.00 93.62 70 ARG A O 1
ATOM 568 N N . ARG A 1 71 ? -15.607 -2.724 23.403 1.00 92.50 71 ARG A N 1
ATOM 569 C CA . ARG A 1 71 ? -14.307 -2.995 22.754 1.00 92.50 71 ARG A CA 1
ATOM 570 C C . ARG A 1 71 ? -14.434 -3.851 21.494 1.00 92.50 71 ARG A C 1
ATOM 572 O O . ARG A 1 71 ? -13.719 -3.638 20.521 1.00 92.50 71 ARG A O 1
ATOM 579 N N . ASN A 1 72 ? -15.340 -4.829 21.486 1.00 88.88 72 ASN A N 1
ATOM 580 C CA . ASN A 1 72 ? -15.591 -5.650 20.298 1.00 88.88 72 ASN A CA 1
ATOM 581 C C . ASN A 1 72 ? -16.302 -4.879 19.171 1.00 88.88 72 ASN A C 1
ATOM 583 O O . ASN A 1 72 ? -16.157 -5.264 18.008 1.00 88.88 72 ASN A O 1
ATOM 587 N N . GLN A 1 73 ? -17.041 -3.812 19.493 1.00 87.31 73 GLN A N 1
ATOM 588 C CA . GLN A 1 73 ? -17.624 -2.895 18.508 1.00 87.31 73 GLN A CA 1
ATOM 589 C C . GLN A 1 73 ? -16.572 -1.983 17.865 1.00 87.31 73 GLN A C 1
ATOM 591 O O . GLN A 1 73 ? -16.682 -1.718 16.675 1.00 87.31 73 GLN A O 1
ATOM 596 N N . ASP A 1 74 ? -15.537 -1.570 18.605 1.00 85.81 74 ASP A N 1
ATOM 597 C CA . ASP A 1 74 ? -14.419 -0.774 18.059 1.00 85.81 74 ASP A CA 1
ATOM 598 C C . ASP A 1 74 ? -13.573 -1.546 17.038 1.00 85.81 74 ASP A C 1
ATOM 600 O O . ASP A 1 74 ? -12.875 -0.953 16.216 1.00 85.81 74 ASP A O 1
ATOM 604 N N . ARG A 1 75 ? -13.590 -2.883 17.090 1.00 81.94 75 ARG A N 1
ATOM 605 C CA . ARG A 1 75 ? -12.818 -3.695 16.147 1.00 81.94 75 ARG A CA 1
ATOM 606 C C . ARG A 1 75 ? -13.372 -3.497 14.729 1.00 81.94 75 ARG A C 1
ATOM 608 O O . ARG A 1 75 ? -14.577 -3.666 14.536 1.00 81.94 75 ARG A O 1
ATOM 615 N N . PRO A 1 76 ? -12.524 -3.264 13.714 1.00 79.25 76 PRO A N 1
ATOM 616 C CA . PRO A 1 76 ? -12.992 -3.165 12.338 1.00 79.25 76 PRO A CA 1
ATOM 617 C C . PRO A 1 76 ? -13.749 -4.433 11.915 1.00 79.25 76 PRO A C 1
ATOM 619 O O . PRO A 1 76 ? -13.482 -5.550 12.389 1.00 79.25 76 PRO A O 1
ATOM 622 N N . SER A 1 77 ? -14.747 -4.222 11.061 1.00 82.44 77 SER A N 1
ATOM 623 C CA . SER A 1 77 ? -15.542 -5.277 10.435 1.00 82.44 77 SER A CA 1
ATOM 624 C C . SER A 1 77 ? -14.638 -6.139 9.540 1.00 82.44 77 SER A C 1
ATOM 626 O O . SER A 1 77 ? -13.643 -5.649 8.999 1.00 82.44 77 SER A O 1
ATOM 628 N N . LEU A 1 78 ? -14.937 -7.434 9.425 1.00 82.62 78 LEU A N 1
ATOM 629 C CA . LEU A 1 78 ? -14.153 -8.339 8.572 1.00 82.62 78 LEU A CA 1
ATOM 630 C C . LEU A 1 78 ? -14.266 -7.896 7.106 1.00 82.62 78 LEU A C 1
ATOM 632 O O . LEU A 1 78 ? -13.267 -7.846 6.397 1.00 82.62 78 LEU A O 1
ATOM 636 N N . LEU A 1 79 ? -15.462 -7.465 6.702 1.00 81.75 79 LEU A N 1
ATOM 637 C CA . LEU A 1 79 ? -15.713 -6.897 5.384 1.00 81.75 79 LEU A CA 1
ATOM 638 C C . LEU A 1 79 ? -14.924 -5.600 5.158 1.00 81.75 79 LEU A C 1
ATOM 640 O O . LEU A 1 79 ? -14.402 -5.386 4.068 1.00 81.75 79 LEU A O 1
ATOM 644 N N . LYS A 1 80 ? -14.795 -4.742 6.180 1.00 81.06 80 LYS A N 1
ATOM 645 C CA . LYS A 1 80 ? -13.960 -3.534 6.100 1.00 81.06 80 LYS A CA 1
ATOM 646 C C . LYS A 1 80 ? -12.496 -3.894 5.826 1.00 81.06 80 LYS A C 1
ATOM 648 O O . LYS A 1 80 ? -11.911 -3.334 4.907 1.00 81.06 80 LYS A O 1
ATOM 653 N N . LYS A 1 81 ? -11.943 -4.866 6.561 1.00 81.44 81 LYS A N 1
ATOM 654 C CA . LYS A 1 81 ? -10.573 -5.356 6.335 1.00 81.44 81 LYS A CA 1
ATOM 655 C C . LYS A 1 81 ? -10.399 -5.973 4.948 1.00 81.44 81 LYS A C 1
ATOM 657 O O . LYS A 1 81 ? -9.416 -5.685 4.284 1.00 81.44 81 LYS A O 1
ATOM 662 N N . PHE A 1 82 ? -11.361 -6.787 4.508 1.00 83.94 82 PHE A N 1
ATOM 663 C CA . PHE A 1 82 ? -11.336 -7.396 3.180 1.00 83.94 82 PHE A CA 1
ATOM 664 C C . PHE A 1 82 ? -11.326 -6.328 2.084 1.00 83.94 82 PHE A C 1
ATOM 666 O O . PHE A 1 82 ? -10.485 -6.365 1.201 1.00 83.94 82 PHE A O 1
ATOM 673 N N . ARG A 1 83 ? -12.195 -5.315 2.182 1.00 82.81 83 ARG A N 1
ATOM 674 C CA . ARG A 1 83 ?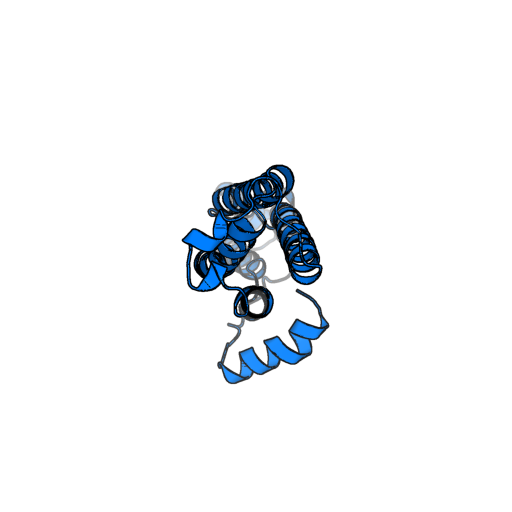 -12.232 -4.188 1.236 1.00 82.81 83 ARG A CA 1
ATOM 675 C C . ARG A 1 83 ? -10.913 -3.417 1.182 1.00 82.81 83 ARG A C 1
ATOM 677 O O . ARG A 1 83 ? -10.501 -3.017 0.098 1.00 82.81 83 ARG A O 1
ATOM 684 N N . GLU A 1 84 ? -10.281 -3.189 2.332 1.00 81.06 84 GLU A N 1
ATOM 685 C CA . GLU A 1 84 ? -8.958 -2.557 2.419 1.00 81.06 84 GLU A CA 1
ATOM 686 C C . GLU A 1 84 ? -7.883 -3.414 1.743 1.00 81.06 84 GLU A C 1
ATOM 688 O O . GLU A 1 84 ? -7.1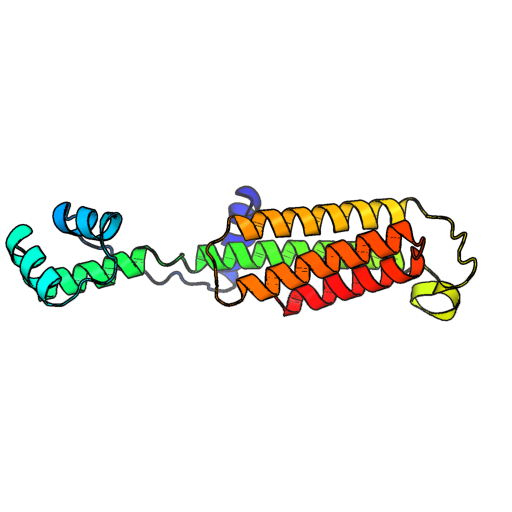70 -2.905 0.880 1.00 81.06 84 GLU A O 1
ATOM 693 N N . ALA A 1 85 ? -7.837 -4.712 2.049 1.00 81.56 85 ALA A N 1
ATOM 694 C CA . ALA A 1 85 ? -6.885 -5.649 1.460 1.00 81.56 85 ALA A CA 1
ATOM 695 C C . ALA A 1 85 ? -7.084 -5.817 -0.057 1.00 81.56 85 ALA A C 1
ATOM 697 O O . ALA A 1 85 ? -6.131 -5.693 -0.814 1.00 81.56 85 ALA A O 1
ATOM 698 N N . SER A 1 86 ? -8.318 -6.021 -0.532 1.00 84.81 86 SER A N 1
ATOM 699 C CA . SER A 1 86 ? -8.611 -6.172 -1.965 1.00 84.81 86 SER A CA 1
ATOM 700 C C . SER A 1 86 ? -8.278 -4.920 -2.771 1.00 84.81 86 SER A C 1
ATOM 702 O O . SER A 1 86 ? -7.873 -5.028 -3.926 1.00 84.81 86 SER A O 1
ATOM 704 N N . TRP A 1 87 ? -8.460 -3.731 -2.187 1.00 82.44 87 TRP A N 1
ATOM 705 C CA . TRP A 1 87 ? -8.083 -2.479 -2.840 1.00 82.44 87 TRP A CA 1
ATOM 706 C C . TRP A 1 87 ? -6.569 -2.371 -2.996 1.00 82.44 87 TRP A C 1
ATOM 708 O O . TRP A 1 87 ? -6.103 -2.127 -4.105 1.00 82.44 87 TRP A O 1
ATOM 718 N N . ARG A 1 88 ? -5.822 -2.602 -1.907 1.00 77.81 88 ARG A N 1
ATOM 719 C CA . ARG A 1 88 ? -4.353 -2.636 -1.930 1.00 77.81 88 ARG A CA 1
ATOM 720 C C . ARG A 1 88 ? -3.863 -3.658 -2.954 1.00 77.81 88 ARG A C 1
ATOM 722 O O . ARG A 1 88 ? -3.129 -3.293 -3.859 1.00 77.81 88 ARG A O 1
ATOM 729 N N . PHE A 1 89 ? -4.391 -4.881 -2.905 1.00 81.94 89 PHE A N 1
ATOM 730 C CA . PHE A 1 89 ? -4.084 -5.946 -3.860 1.00 81.94 89 PHE A CA 1
ATOM 731 C C . PHE A 1 89 ? -4.278 -5.529 -5.320 1.00 81.94 89 PHE A C 1
ATOM 733 O O . PHE A 1 89 ? -3.369 -5.660 -6.130 1.00 81.94 89 PHE A O 1
ATOM 740 N N . THR A 1 90 ? -5.466 -5.015 -5.655 1.00 83.31 90 THR A N 1
ATOM 741 C CA . THR A 1 90 ? -5.781 -4.609 -7.034 1.00 83.31 90 THR A CA 1
ATOM 742 C C . THR A 1 90 ? -4.830 -3.516 -7.498 1.00 83.31 90 THR A C 1
ATOM 744 O O . THR A 1 90 ? -4.387 -3.529 -8.640 1.00 83.31 90 THR A O 1
ATOM 747 N N . PHE A 1 91 ? -4.510 -2.581 -6.608 1.00 80.06 91 PHE A N 1
ATOM 748 C CA . PHE A 1 91 ? -3.597 -1.501 -6.918 1.00 80.06 91 PHE A CA 1
ATOM 749 C C . PHE A 1 91 ? -2.181 -2.018 -7.210 1.00 80.06 91 PHE A C 1
ATOM 751 O O . PHE A 1 91 ? -1.666 -1.745 -8.290 1.00 80.06 91 PHE A O 1
ATOM 758 N N . TYR A 1 92 ? -1.577 -2.789 -6.297 1.00 80.06 92 TYR A N 1
ATOM 759 C CA . TYR A 1 92 ? -0.222 -3.326 -6.491 1.00 80.06 92 TYR A CA 1
ATOM 760 C C . TYR A 1 92 ? -0.139 -4.228 -7.724 1.00 80.06 92 TYR A C 1
ATOM 762 O O . TYR A 1 92 ? 0.824 -4.156 -8.477 1.00 80.06 92 TYR A O 1
ATOM 770 N N . LEU A 1 93 ? -1.183 -5.019 -7.995 1.00 83.81 93 LEU A N 1
ATOM 771 C CA . LEU A 1 93 ? -1.256 -5.836 -9.204 1.00 83.81 93 LEU A CA 1
ATOM 772 C C . LEU A 1 93 ? -1.230 -4.980 -10.481 1.00 83.81 93 LEU A C 1
ATOM 774 O O . LEU A 1 93 ? -0.539 -5.323 -11.437 1.00 83.81 93 LEU A O 1
ATOM 778 N N . LEU A 1 94 ? -1.974 -3.871 -10.510 1.00 84.25 94 LEU A N 1
ATOM 779 C CA . LEU A 1 94 ? -1.977 -2.958 -11.655 1.00 84.25 94 LEU A CA 1
ATOM 780 C C . LEU A 1 94 ? -0.636 -2.232 -11.815 1.00 84.25 94 LEU A C 1
ATOM 782 O O . LEU A 1 94 ? -0.176 -2.095 -12.947 1.00 84.25 94 LEU A O 1
ATOM 786 N N . ALA A 1 95 ? -0.011 -1.805 -10.712 1.00 80.69 95 ALA A N 1
ATOM 787 C CA . ALA A 1 95 ? 1.322 -1.199 -10.721 1.00 80.69 95 ALA A CA 1
ATOM 788 C C . ALA A 1 95 ? 2.365 -2.174 -11.288 1.00 80.69 95 ALA A C 1
ATOM 790 O O . ALA A 1 95 ? 3.040 -1.844 -12.259 1.00 80.69 95 ALA A O 1
ATOM 791 N N . PHE A 1 96 ? 2.372 -3.419 -10.804 1.00 83.50 96 PHE A N 1
ATOM 792 C CA . PHE A 1 96 ? 3.251 -4.473 -11.304 1.00 83.50 96 PHE A CA 1
ATOM 793 C C . PHE A 1 96 ? 3.047 -4.748 -12.802 1.00 83.50 96 PHE A C 1
ATOM 795 O O . PHE A 1 96 ? 4.012 -4.793 -13.562 1.00 83.50 96 PHE A O 1
ATOM 802 N N . ILE A 1 97 ? 1.798 -4.891 -13.267 1.00 86.88 97 ILE A N 1
ATOM 803 C CA . ILE A 1 97 ? 1.510 -5.094 -14.699 1.00 86.88 97 ILE A CA 1
ATOM 804 C C . ILE A 1 97 ? 2.001 -3.901 -15.530 1.00 86.88 97 ILE A C 1
ATOM 806 O O . ILE A 1 97 ? 2.570 -4.101 -16.604 1.00 86.88 97 ILE A O 1
ATOM 810 N N . ALA A 1 98 ? 1.803 -2.672 -15.048 1.00 84.50 98 ALA A N 1
ATOM 811 C CA . ALA A 1 98 ? 2.279 -1.471 -15.724 1.00 84.50 98 ALA A CA 1
ATOM 812 C C . ALA A 1 98 ? 3.815 -1.416 -15.779 1.00 84.50 98 ALA A C 1
ATOM 814 O O . ALA A 1 98 ? 4.366 -1.158 -16.849 1.00 84.50 98 ALA A O 1
ATOM 815 N N . GLY A 1 99 ? 4.502 -1.727 -14.677 1.00 84.75 99 GLY A N 1
ATOM 816 C CA . GLY A 1 99 ? 5.962 -1.807 -14.626 1.00 84.75 99 GLY A CA 1
ATOM 817 C C . GLY A 1 99 ? 6.511 -2.847 -15.595 1.00 84.75 99 GLY A C 1
ATOM 818 O O . GLY A 1 99 ? 7.368 -2.536 -16.423 1.00 84.75 99 GLY A O 1
ATOM 819 N N . MET A 1 100 ? 5.924 -4.047 -15.600 1.00 88.12 100 MET A N 1
ATOM 820 C CA . MET A 1 100 ? 6.250 -5.099 -16.565 1.00 88.12 100 MET A CA 1
ATOM 821 C C . MET A 1 100 ? 6.040 -4.640 -18.012 1.00 88.12 100 MET A C 1
ATOM 823 O O . MET A 1 100 ? 6.914 -4.850 -18.851 1.00 88.12 100 MET A O 1
ATOM 827 N N . ALA A 1 101 ? 4.929 -3.965 -18.315 1.00 89.06 101 ALA A N 1
ATOM 828 C CA . ALA A 1 101 ? 4.654 -3.450 -19.656 1.00 89.06 101 ALA A CA 1
ATOM 829 C C . ALA A 1 101 ? 5.676 -2.394 -20.121 1.00 89.06 101 ALA A C 1
ATOM 831 O O . ALA A 1 101 ? 5.945 -2.294 -21.316 1.00 89.06 101 ALA A O 1
ATOM 832 N N . VAL A 1 102 ? 6.260 -1.620 -19.199 1.00 86.94 102 VAL A N 1
ATOM 833 C CA . VAL A 1 102 ? 7.262 -0.583 -19.504 1.00 86.94 102 VAL A CA 1
ATOM 834 C C . VAL A 1 102 ? 8.654 -1.168 -19.768 1.00 86.94 102 VAL A C 1
ATOM 836 O O . VAL A 1 102 ? 9.426 -0.566 -20.524 1.00 86.94 102 VAL A O 1
ATOM 839 N N . ILE A 1 103 ? 8.990 -2.305 -19.148 1.00 89.19 103 ILE A N 1
ATOM 840 C CA . ILE A 1 103 ? 10.343 -2.886 -19.194 1.00 89.19 103 ILE A CA 1
ATOM 841 C C . ILE A 1 103 ? 10.477 -4.105 -20.113 1.00 89.19 103 ILE A C 1
ATOM 843 O O . ILE A 1 103 ? 11.584 -4.377 -20.569 1.00 89.19 103 ILE A O 1
ATOM 847 N N . VAL A 1 104 ? 9.397 -4.842 -20.396 1.00 91.62 104 VAL A N 1
ATOM 848 C CA . VAL A 1 104 ? 9.471 -6.143 -21.091 1.00 91.62 104 VAL A CA 1
ATOM 849 C C . VAL A 1 104 ? 10.034 -6.049 -22.510 1.00 91.62 104 VAL A C 1
ATOM 851 O O . VAL A 1 104 ? 10.677 -6.976 -22.979 1.00 91.62 104 VAL A O 1
ATOM 854 N N . ASP A 1 105 ? 9.843 -4.929 -23.202 1.00 90.38 105 ASP A N 1
ATOM 855 C CA . ASP A 1 105 ? 10.361 -4.714 -24.556 1.00 90.38 105 ASP A CA 1
ATOM 856 C C . ASP A 1 105 ? 11.793 -4.143 -24.566 1.00 90.38 105 ASP A C 1
ATOM 858 O O . ASP A 1 105 ? 12.321 -3.785 -25.623 1.00 90.38 105 ASP A O 1
ATOM 862 N N . LYS A 1 106 ? 12.434 -4.019 -23.396 1.00 90.94 106 LYS A N 1
ATOM 863 C CA . LYS A 1 106 ? 13.736 -3.369 -23.250 1.00 90.94 106 LYS A CA 1
ATOM 864 C C . LYS A 1 106 ? 14.873 -4.384 -23.150 1.00 90.94 106 LYS A C 1
ATOM 866 O O . LYS A 1 106 ? 14.777 -5.352 -22.401 1.00 90.94 106 LYS A O 1
ATOM 871 N N . PRO A 1 107 ? 16.015 -4.142 -23.818 1.00 91.00 107 PRO A N 1
ATOM 872 C CA . PRO A 1 107 ? 17.119 -5.102 -23.836 1.00 91.00 107 PRO A CA 1
ATOM 873 C C . PRO A 1 107 ? 17.729 -5.330 -22.446 1.00 91.00 107 PRO A C 1
ATOM 875 O O . PRO A 1 107 ? 18.121 -6.448 -22.125 1.00 91.00 107 PRO A O 1
ATOM 878 N N . TRP A 1 108 ? 17.739 -4.306 -21.584 1.00 91.12 108 TRP A N 1
ATOM 879 C CA . TRP A 1 108 ? 18.262 -4.418 -20.217 1.00 91.12 108 TRP A CA 1
ATOM 880 C C . TRP A 1 108 ? 17.396 -5.263 -19.276 1.00 91.12 108 TRP A C 1
ATOM 882 O O . TRP A 1 108 ? 17.859 -5.604 -18.193 1.00 91.12 108 TRP A O 1
ATOM 892 N N . PHE A 1 109 ? 16.171 -5.621 -19.673 1.00 91.62 109 PHE A N 1
ATOM 893 C CA . PHE A 1 109 ? 15.356 -6.585 -18.935 1.00 91.62 109 PHE A CA 1
ATOM 894 C C . PHE A 1 109 ? 15.884 -8.020 -19.081 1.00 91.62 109 PHE A C 1
ATOM 896 O O . PHE A 1 109 ? 15.764 -8.817 -18.155 1.00 91.62 109 PHE A O 1
ATOM 903 N N . TYR A 1 110 ? 16.524 -8.334 -20.211 1.00 91.69 110 TYR A N 1
ATOM 904 C CA . TYR A 1 110 ? 17.049 -9.670 -20.509 1.00 91.69 110 TYR A CA 1
ATOM 905 C C . TYR A 1 110 ? 18.571 -9.772 -20.355 1.00 91.69 110 TYR A C 1
ATOM 907 O O . TYR A 1 110 ? 19.076 -10.837 -20.006 1.00 91.69 110 TYR A O 1
ATOM 915 N N . ASP A 1 111 ? 19.305 -8.678 -20.587 1.00 92.38 111 ASP A N 1
ATOM 916 C CA . ASP A 1 111 ? 20.754 -8.608 -20.389 1.00 92.38 111 ASP A CA 1
ATOM 917 C C . ASP A 1 111 ? 21.136 -7.435 -19.479 1.00 92.38 111 ASP A C 1
ATOM 919 O O . ASP A 1 111 ? 21.125 -6.267 -19.874 1.00 92.38 111 ASP A O 1
ATOM 923 N N . LEU A 1 112 ? 21.557 -7.750 -18.252 1.00 90.19 112 LEU A N 1
ATOM 924 C CA . LEU A 1 112 ? 21.980 -6.752 -17.269 1.00 90.19 112 LEU A CA 1
ATOM 925 C C . LEU A 1 112 ? 23.225 -5.960 -17.701 1.00 90.19 112 LEU A C 1
ATOM 927 O O . LEU A 1 112 ? 23.480 -4.887 -17.157 1.00 90.19 112 LEU A O 1
ATOM 931 N N . ARG A 1 113 ? 23.999 -6.419 -18.693 1.00 90.25 113 ARG A N 1
ATOM 932 C CA . ARG A 1 113 ? 25.124 -5.641 -19.244 1.00 90.25 113 ARG A CA 1
ATOM 933 C C . ARG A 1 113 ? 24.639 -4.380 -19.957 1.00 90.25 113 ARG A C 1
ATOM 935 O O . ARG A 1 113 ? 25.301 -3.344 -19.902 1.00 90.25 113 ARG A O 1
ATOM 942 N N . GLU A 1 114 ? 23.452 -4.431 -20.562 1.00 90.62 114 GLU A N 1
ATOM 943 C CA . GLU A 1 114 ? 22.833 -3.291 -21.244 1.00 90.62 114 GLU A CA 1
ATOM 944 C C . GLU A 1 114 ? 22.359 -2.205 -20.262 1.00 90.62 114 GLU A C 1
ATOM 946 O O . GLU A 1 114 ? 22.148 -1.062 -20.673 1.00 90.62 114 GLU A O 1
ATOM 951 N N . VAL A 1 115 ? 22.255 -2.504 -18.960 1.00 91.94 115 VAL A N 1
ATOM 952 C CA . VAL A 1 115 ? 21.936 -1.512 -17.917 1.00 91.94 115 VAL A CA 1
ATOM 953 C C . VAL A 1 115 ? 22.980 -0.399 -17.865 1.00 91.94 115 VAL A C 1
ATOM 955 O O . VAL A 1 115 ? 22.614 0.762 -17.712 1.00 91.94 115 VAL A O 1
ATOM 958 N N . TRP A 1 116 ? 24.262 -0.729 -18.027 1.00 91.56 116 TRP A N 1
ATOM 959 C CA . TRP A 1 116 ? 25.375 0.220 -17.877 1.00 91.56 116 TRP A CA 1
ATOM 960 C C . TRP A 1 116 ? 25.793 0.888 -19.186 1.00 91.56 116 TRP A C 1
ATOM 962 O O . TRP A 1 116 ? 26.572 1.841 -19.196 1.00 91.56 116 TRP A O 1
ATOM 972 N N . LYS A 1 117 ? 25.270 0.412 -20.315 1.00 90.75 117 LYS A N 1
ATOM 973 C CA . LYS A 1 117 ? 25.632 0.931 -21.631 1.00 90.75 117 LYS A CA 1
ATOM 974 C C . LYS A 1 117 ? 25.185 2.386 -21.776 1.00 90.75 117 LYS A C 1
ATOM 976 O O . LYS A 1 117 ? 24.019 2.718 -21.554 1.00 90.75 117 LYS A O 1
ATOM 981 N N . GLY A 1 118 ? 26.125 3.250 -22.153 1.00 86.25 118 GLY A N 1
ATOM 982 C CA . GLY A 1 118 ? 25.890 4.689 -22.293 1.00 86.25 118 GLY A CA 1
ATOM 983 C C . GLY A 1 118 ? 25.826 5.462 -20.972 1.00 86.25 118 GLY A C 1
ATOM 984 O O . GLY A 1 118 ? 25.586 6.661 -21.002 1.00 86.25 118 GLY A O 1
ATOM 985 N N . TYR A 1 119 ? 26.053 4.829 -19.816 1.00 89.06 119 TYR A N 1
ATOM 986 C CA . TYR A 1 119 ? 26.215 5.560 -18.557 1.00 89.06 119 TYR A CA 1
ATOM 987 C C . TYR A 1 119 ? 27.488 6.438 -18.604 1.00 89.06 119 TYR A C 1
ATOM 989 O O . TYR A 1 119 ? 28.508 5.966 -19.113 1.00 89.06 119 TYR A O 1
ATOM 997 N N . PRO A 1 120 ? 27.477 7.692 -18.100 1.00 88.88 120 PRO A N 1
ATOM 998 C CA . PRO A 1 120 ? 26.416 8.359 -17.333 1.00 88.88 120 PRO A CA 1
ATOM 999 C C . PRO A 1 120 ? 25.357 9.101 -18.157 1.00 88.88 120 PRO A C 1
ATOM 1001 O O . PRO A 1 120 ? 24.430 9.658 -17.579 1.00 88.88 120 PRO A O 1
ATOM 1004 N N . ILE A 1 121 ? 25.454 9.129 -19.488 1.00 87.38 121 ILE A N 1
ATOM 1005 C CA . ILE A 1 121 ? 24.536 9.872 -20.367 1.00 87.38 121 ILE A CA 1
ATOM 1006 C C . ILE A 1 121 ? 23.548 8.895 -21.014 1.00 87.38 121 ILE A C 1
ATOM 1008 O O . ILE A 1 121 ? 23.606 8.589 -22.205 1.00 87.38 121 ILE A O 1
ATOM 1012 N N . GLN A 1 122 ? 22.626 8.376 -20.206 1.00 87.31 122 GLN A N 1
ATOM 1013 C CA . GLN A 1 122 ? 21.523 7.555 -20.695 1.00 87.31 122 GLN A CA 1
ATOM 1014 C C . GLN A 1 122 ? 20.355 8.448 -21.112 1.00 87.31 122 GLN A C 1
ATOM 1016 O O . GLN A 1 122 ? 19.954 9.340 -20.365 1.00 87.31 122 GLN A O 1
ATOM 1021 N N . SER A 1 123 ? 19.808 8.215 -22.306 1.00 85.50 123 SER A N 1
ATOM 1022 C CA . SER A 1 123 ? 18.579 8.872 -22.742 1.00 85.50 123 SER A CA 1
ATOM 1023 C C . SER A 1 123 ? 17.372 8.256 -22.039 1.00 85.50 123 SER A C 1
ATOM 1025 O O . SER A 1 123 ? 17.225 7.034 -21.974 1.00 85.50 123 SER A O 1
ATOM 1027 N N . MET A 1 124 ? 16.502 9.117 -21.517 1.00 86.38 124 MET A N 1
ATOM 1028 C CA . MET A 1 124 ? 15.269 8.707 -20.859 1.00 86.38 124 MET A CA 1
ATOM 1029 C C . MET A 1 124 ? 14.131 8.649 -21.871 1.00 86.38 124 MET A C 1
ATOM 1031 O O . MET A 1 124 ? 13.821 9.636 -22.539 1.00 86.38 124 MET A O 1
ATOM 1035 N N . LEU A 1 125 ? 13.491 7.488 -21.973 1.00 88.56 125 LEU A N 1
ATOM 1036 C CA . LEU A 1 125 ? 12.291 7.331 -22.780 1.00 88.56 125 LEU A CA 1
ATOM 1037 C C . LEU A 1 125 ? 11.080 7.927 -22.045 1.00 88.56 125 LEU A C 1
ATOM 1039 O O . LEU A 1 125 ? 10.992 7.805 -20.820 1.00 88.56 125 LEU A O 1
ATOM 1043 N N . PRO A 1 126 ? 10.089 8.487 -22.762 1.00 89.31 126 PRO A N 1
ATOM 1044 C CA . PRO A 1 126 ? 8.868 9.001 -22.141 1.00 89.31 126 PRO A CA 1
ATOM 1045 C C . PRO A 1 126 ? 8.130 7.971 -21.272 1.00 89.31 126 PRO A C 1
ATOM 1047 O O . PRO A 1 126 ? 7.578 8.325 -20.236 1.00 89.31 126 PRO A O 1
ATOM 1050 N N . SER A 1 127 ? 8.147 6.688 -21.650 1.00 87.19 127 SER A N 1
ATOM 1051 C CA . SER A 1 127 ? 7.541 5.618 -20.845 1.00 87.19 127 SER A CA 1
ATOM 1052 C C . SER A 1 127 ? 8.239 5.431 -19.497 1.00 87.19 127 SER A C 1
ATOM 1054 O O . SER A 1 127 ? 7.571 5.247 -18.486 1.00 87.19 127 SER A O 1
ATOM 1056 N N . GLN A 1 128 ? 9.570 5.535 -19.465 1.00 87.75 128 GLN A N 1
ATOM 1057 C CA . GLN A 1 128 ? 10.353 5.450 -18.232 1.00 87.75 128 GLN A CA 1
ATOM 1058 C C . GLN A 1 128 ? 10.101 6.670 -17.351 1.00 87.75 128 GLN A C 1
ATOM 1060 O O . GLN A 1 128 ? 9.899 6.514 -16.153 1.00 87.75 128 GLN A O 1
ATOM 1065 N N . TYR A 1 129 ? 10.049 7.866 -17.948 1.00 90.38 129 TYR A N 1
ATOM 1066 C CA . TYR A 1 129 ? 9.697 9.096 -17.238 1.00 90.38 129 TYR A CA 1
ATOM 1067 C C . TYR A 1 129 ? 8.370 8.934 -16.487 1.00 90.38 129 TYR A C 1
ATOM 1069 O O . TYR A 1 129 ? 8.308 9.134 -15.275 1.00 90.38 129 TYR A O 1
ATOM 1077 N N . TRP A 1 130 ? 7.313 8.526 -17.195 1.00 88.69 130 TRP A N 1
ATOM 1078 C CA . TRP A 1 130 ? 5.991 8.375 -16.592 1.00 88.69 130 TRP A CA 1
ATOM 1079 C C . TRP A 1 130 ? 5.943 7.262 -15.554 1.00 88.69 130 TRP A C 1
ATOM 1081 O O . TRP A 1 130 ? 5.287 7.441 -14.532 1.00 88.69 130 TRP A O 1
ATOM 1091 N N . TYR A 1 131 ? 6.663 6.162 -15.779 1.00 88.69 131 TYR A N 1
ATOM 1092 C CA . TYR A 1 131 ? 6.767 5.085 -14.802 1.00 88.69 131 TYR A CA 1
ATOM 1093 C C . TYR A 1 131 ? 7.367 5.591 -13.481 1.00 88.69 131 TYR A C 1
ATOM 1095 O O . TYR A 1 131 ? 6.708 5.510 -12.450 1.00 88.69 131 TYR A O 1
ATOM 1103 N N . TYR A 1 132 ? 8.517 6.275 -13.535 1.00 90.31 132 TYR A N 1
ATOM 1104 C CA . TYR A 1 132 ? 9.127 6.914 -12.362 1.00 90.31 132 TYR A CA 1
ATOM 1105 C C . TYR A 1 132 ? 8.193 7.908 -11.667 1.00 90.31 132 TYR A C 1
ATOM 1107 O O . TYR A 1 132 ? 8.088 7.902 -10.443 1.00 90.31 132 TYR A O 1
ATOM 1115 N N . MET A 1 133 ? 7.527 8.791 -12.421 1.00 91.56 133 MET A N 1
ATOM 1116 C CA . MET A 1 133 ? 6.660 9.811 -11.823 1.00 91.56 133 MET A CA 1
ATOM 1117 C C . MET A 1 133 ? 5.445 9.193 -11.130 1.00 91.56 133 MET A C 1
ATOM 1119 O O . MET A 1 133 ? 5.092 9.619 -10.028 1.00 91.56 133 MET A O 1
ATOM 1123 N N . ILE A 1 134 ? 4.808 8.199 -11.756 1.00 87.56 134 ILE A N 1
ATOM 1124 C CA . ILE A 1 134 ? 3.641 7.506 -11.198 1.00 87.56 134 ILE A CA 1
ATOM 1125 C C . ILE A 1 134 ? 4.040 6.732 -9.945 1.00 87.56 134 ILE A C 1
ATOM 1127 O O . ILE A 1 134 ? 3.372 6.857 -8.920 1.00 87.56 134 ILE A O 1
ATOM 1131 N N . GLU A 1 135 ? 5.138 5.985 -10.005 1.00 87.44 135 GLU A N 1
ATOM 1132 C CA . GLU A 1 135 ? 5.579 5.130 -8.909 1.00 87.44 135 GLU A CA 1
ATOM 1133 C C . GLU A 1 135 ? 6.083 5.944 -7.715 1.00 87.44 135 GLU A C 1
ATOM 1135 O O . GLU A 1 135 ? 5.658 5.722 -6.582 1.00 87.44 135 GLU A O 1
ATOM 1140 N N . LEU A 1 136 ? 6.871 6.994 -7.959 1.00 90.44 136 LEU A N 1
ATOM 1141 C CA . LEU A 1 136 ? 7.281 7.923 -6.908 1.00 90.44 136 LEU A CA 1
ATOM 1142 C C . LEU A 1 136 ? 6.067 8.600 -6.252 1.00 90.44 136 LEU A C 1
ATOM 1144 O O . LEU A 1 136 ? 5.972 8.652 -5.024 1.00 90.44 136 LEU A O 1
ATOM 1148 N N . SER A 1 137 ? 5.115 9.090 -7.054 1.00 88.62 137 SER A N 1
ATOM 1149 C CA . SER A 1 137 ? 3.877 9.697 -6.540 1.00 88.62 137 SER A CA 1
ATOM 1150 C C . SER A 1 137 ? 3.059 8.703 -5.716 1.00 88.62 137 SER A C 1
ATOM 1152 O O . SER A 1 137 ? 2.474 9.066 -4.691 1.00 88.62 137 SER A O 1
ATOM 1154 N N . PHE A 1 138 ? 3.037 7.440 -6.137 1.00 84.56 138 PHE A N 1
ATOM 1155 C CA . PHE A 1 138 ? 2.366 6.370 -5.423 1.00 84.56 138 PHE A CA 1
ATOM 1156 C C . PHE A 1 138 ? 3.008 6.102 -4.059 1.00 84.56 138 PHE A C 1
ATOM 1158 O O . PHE A 1 138 ? 2.304 6.172 -3.048 1.00 84.56 138 PHE A O 1
ATOM 1165 N N . TYR A 1 139 ? 4.325 5.897 -3.998 1.00 86.62 139 TYR A N 1
ATOM 1166 C CA . TYR A 1 139 ? 5.033 5.679 -2.734 1.00 86.62 139 TYR A CA 1
ATOM 1167 C C . TYR A 1 139 ? 4.867 6.855 -1.761 1.00 86.62 139 TYR A C 1
ATOM 1169 O O . TYR A 1 139 ? 4.636 6.643 -0.567 1.00 86.62 139 TYR A O 1
ATOM 1177 N N . TRP A 1 140 ? 4.873 8.096 -2.261 1.00 87.44 140 TRP A N 1
ATOM 1178 C CA . TRP A 1 140 ? 4.527 9.268 -1.452 1.00 87.44 140 TRP A CA 1
ATOM 1179 C C . TRP A 1 140 ? 3.095 9.202 -0.913 1.00 87.44 140 TRP A C 1
ATOM 1181 O O . TRP A 1 140 ? 2.867 9.450 0.273 1.00 87.44 140 TRP A O 1
ATOM 1191 N N . SER A 1 141 ? 2.122 8.834 -1.750 1.00 84.56 141 SER A N 1
ATOM 1192 C CA . SER A 1 141 ? 0.727 8.696 -1.318 1.00 84.56 141 SER A CA 1
ATOM 1193 C C . SER A 1 141 ? 0.553 7.635 -0.222 1.00 84.56 141 SER A C 1
ATOM 1195 O O . SER A 1 141 ? -0.234 7.839 0.710 1.00 84.56 141 SER A O 1
ATOM 1197 N N . LEU A 1 142 ? 1.318 6.539 -0.283 1.00 81.25 142 LEU A N 1
ATOM 1198 C CA . LEU A 1 142 ? 1.331 5.490 0.737 1.00 81.25 142 LEU A CA 1
ATOM 1199 C C . LEU A 1 142 ? 1.951 5.985 2.031 1.00 81.25 142 LEU A C 1
ATOM 1201 O O . LEU A 1 142 ? 1.349 5.804 3.087 1.00 81.25 142 LEU A O 1
ATOM 1205 N N . LEU A 1 143 ? 3.079 6.690 1.955 1.00 85.44 143 LEU A N 1
ATOM 1206 C CA . LEU A 1 143 ? 3.725 7.271 3.126 1.00 85.44 143 LEU A CA 1
ATOM 1207 C C . LEU A 1 143 ? 2.772 8.207 3.895 1.00 85.44 143 LEU A C 1
ATOM 1209 O O . LEU A 1 143 ? 2.631 8.088 5.116 1.00 85.44 143 LEU A O 1
ATOM 1213 N N . PHE A 1 144 ? 2.050 9.087 3.190 1.00 82.25 144 PHE A N 1
ATOM 1214 C CA . PHE A 1 144 ? 1.052 9.970 3.810 1.00 82.25 144 PHE A CA 1
ATOM 1215 C C . PHE A 1 144 ? -0.171 9.213 4.345 1.00 82.25 144 PHE A C 1
ATOM 1217 O O . PHE A 1 144 ? -0.701 9.551 5.409 1.00 82.25 144 PHE A O 1
ATOM 1224 N N . SER A 1 145 ? -0.616 8.175 3.634 1.00 77.31 145 SER A N 1
ATOM 1225 C CA . SER A 1 145 ? -1.743 7.341 4.066 1.00 77.31 145 SER A CA 1
ATOM 1226 C C . SER A 1 145 ? -1.410 6.571 5.344 1.00 77.31 145 SER A C 1
ATOM 1228 O O . SER A 1 145 ? -2.216 6.557 6.275 1.00 77.31 145 SER A O 1
ATOM 1230 N N . ILE A 1 146 ? -0.201 6.008 5.430 1.00 75.00 146 ILE A N 1
ATOM 1231 C CA . ILE A 1 146 ? 0.301 5.305 6.614 1.00 75.00 146 ILE A CA 1
ATOM 1232 C C . ILE A 1 146 ? 0.364 6.262 7.805 1.00 75.00 146 ILE A C 1
ATOM 1234 O O . ILE A 1 146 ? -0.090 5.903 8.887 1.00 75.00 146 ILE A O 1
ATOM 1238 N N . ALA A 1 147 ? 0.831 7.502 7.622 1.00 71.44 147 ALA A N 1
ATOM 1239 C CA . ALA A 1 147 ? 0.886 8.494 8.701 1.00 71.44 147 ALA A CA 1
ATOM 1240 C C . ALA A 1 147 ? -0.487 8.791 9.343 1.00 71.44 147 ALA A C 1
ATOM 1242 O O . ALA A 1 147 ? -0.547 9.162 10.517 1.00 71.44 147 ALA A O 1
ATOM 1243 N N . SER A 1 148 ? -1.578 8.599 8.595 1.00 67.88 148 SER A N 1
ATOM 1244 C CA . SER A 1 148 ? -2.957 8.789 9.065 1.00 67.88 148 SER A CA 1
ATOM 1245 C C . SER A 1 148 ? -3.593 7.515 9.642 1.00 67.88 148 SER A C 1
ATOM 1247 O O . SER A 1 148 ? -4.646 7.587 10.282 1.00 67.88 148 SER A O 1
ATOM 1249 N N . ASP A 1 149 ? -2.981 6.350 9.424 1.00 67.19 149 ASP A N 1
ATOM 1250 C CA . ASP A 1 149 ? -3.500 5.058 9.862 1.00 67.19 149 ASP A CA 1
ATOM 1251 C C . ASP A 1 149 ? -3.173 4.767 11.340 1.00 67.19 149 ASP A C 1
ATOM 1253 O O . ASP A 1 149 ? -2.215 5.260 11.941 1.00 67.19 149 ASP A O 1
ATOM 1257 N N . VAL A 1 150 ? -4.001 3.928 11.968 1.00 61.91 150 VAL A N 1
ATOM 1258 C CA . VAL A 1 150 ? -3.802 3.517 13.365 1.00 61.91 150 VAL A CA 1
ATOM 1259 C C . VAL A 1 150 ? -2.504 2.717 13.477 1.00 61.91 150 VAL A C 1
ATOM 1261 O O . VAL A 1 150 ? -2.415 1.629 12.912 1.00 61.91 150 VAL A O 1
ATOM 1264 N N . LYS A 1 151 ? -1.533 3.222 14.254 1.00 64.62 151 LYS A N 1
ATOM 1265 C CA . LYS A 1 151 ? -0.222 2.586 14.478 1.00 64.62 151 LYS A CA 1
ATOM 1266 C C . LYS A 1 151 ? -0.360 1.107 14.853 1.00 64.62 151 LYS A C 1
ATOM 1268 O O . LYS A 1 151 ? -0.786 0.766 15.960 1.00 64.62 151 LYS A O 1
ATOM 1273 N N . ARG A 1 152 ? 0.021 0.239 13.918 1.00 67.94 152 ARG A N 1
ATOM 1274 C CA . ARG A 1 152 ? 0.175 -1.207 14.113 1.00 67.94 152 ARG A CA 1
ATOM 1275 C C . ARG A 1 152 ? 1.612 -1.527 14.551 1.00 67.94 152 ARG A C 1
ATOM 1277 O O . ARG A 1 152 ? 2.437 -0.624 14.679 1.00 67.94 152 ARG A O 1
ATOM 1284 N N . LYS A 1 153 ? 1.917 -2.790 14.857 1.00 68.69 153 LYS A N 1
ATOM 1285 C CA . LYS A 1 153 ? 3.251 -3.187 15.363 1.00 68.69 153 LYS A CA 1
ATOM 1286 C C . LYS A 1 153 ? 4.337 -3.097 14.279 1.00 68.69 153 LYS A C 1
ATOM 1288 O O . LYS A 1 153 ? 5.464 -2.727 14.576 1.00 68.69 153 LYS A O 1
ATOM 1293 N N . ASP A 1 154 ? 3.930 -3.363 13.051 1.00 75.69 154 ASP A N 1
ATOM 1294 C CA . ASP A 1 154 ? 4.619 -3.291 11.759 1.00 75.69 154 ASP A CA 1
ATOM 1295 C C . ASP A 1 154 ? 4.753 -1.859 11.204 1.00 75.69 154 ASP A C 1
ATOM 1297 O O . ASP A 1 154 ? 5.476 -1.619 10.245 1.00 75.69 154 ASP A O 1
ATOM 1301 N N . PHE A 1 155 ? 4.131 -0.864 11.846 1.00 77.44 155 PHE A N 1
ATOM 1302 C CA . PHE A 1 155 ? 4.094 0.523 11.362 1.00 77.44 155 PHE A CA 1
ATOM 1303 C C . PHE A 1 155 ? 5.477 1.138 11.108 1.00 77.44 155 PHE A C 1
ATOM 1305 O O . PHE A 1 155 ? 5.675 1.863 10.138 1.00 77.44 155 PHE A O 1
ATOM 1312 N N . LYS A 1 156 ? 6.441 0.884 12.003 1.00 79.19 156 LYS A N 1
ATOM 1313 C CA . LYS A 1 156 ? 7.796 1.439 11.865 1.00 79.19 156 LYS A CA 1
ATOM 1314 C C . LYS A 1 156 ? 8.532 0.825 10.680 1.00 79.19 156 LYS A C 1
ATOM 1316 O O . LYS A 1 156 ? 9.224 1.543 9.973 1.00 79.19 156 LYS A O 1
ATOM 1321 N N . GLU A 1 157 ? 8.374 -0.478 10.493 1.00 82.56 157 GLU A N 1
ATOM 1322 C CA . GLU A 1 157 ? 9.006 -1.224 9.412 1.00 82.56 157 GLU A CA 1
ATOM 1323 C C . GLU A 1 157 ? 8.451 -0.782 8.059 1.00 82.56 157 GLU A C 1
ATOM 1325 O O . GLU A 1 157 ? 9.229 -0.403 7.189 1.00 82.56 157 GLU A O 1
ATOM 1330 N N . GLN A 1 158 ? 7.121 -0.668 7.935 1.00 81.50 158 GLN A N 1
ATOM 1331 C CA . GLN A 1 158 ? 6.489 -0.135 6.728 1.00 81.50 158 GLN A CA 1
ATOM 1332 C C . GLN A 1 158 ? 6.973 1.287 6.406 1.00 81.50 158 GLN A C 1
ATOM 1334 O O . GLN A 1 158 ? 7.326 1.558 5.265 1.00 81.50 158 GLN A O 1
ATOM 1339 N N . ILE A 1 159 ? 7.065 2.198 7.384 1.00 85.19 159 ILE A N 1
ATOM 1340 C CA . ILE A 1 159 ? 7.583 3.556 7.122 1.00 85.19 159 ILE A CA 1
ATOM 1341 C C . ILE A 1 159 ? 9.035 3.530 6.649 1.00 85.19 159 ILE A C 1
ATOM 1343 O O . ILE A 1 159 ? 9.367 4.223 5.691 1.00 85.19 159 ILE A O 1
ATOM 1347 N N . ILE A 1 160 ? 9.899 2.761 7.317 1.00 87.69 160 ILE A N 1
ATOM 1348 C CA . ILE A 1 160 ? 11.316 2.670 6.944 1.00 87.69 160 ILE A CA 1
ATOM 1349 C C . ILE A 1 160 ? 11.445 2.146 5.513 1.00 87.69 160 ILE A C 1
ATOM 1351 O O . ILE A 1 160 ? 12.194 2.726 4.732 1.00 87.69 160 ILE A O 1
ATOM 1355 N N . HIS A 1 161 ? 10.674 1.115 5.161 1.00 88.44 161 HIS A N 1
ATOM 1356 C CA . HIS A 1 161 ? 10.621 0.560 3.812 1.00 88.44 161 HIS A CA 1
ATOM 1357 C C . HIS A 1 161 ? 10.227 1.612 2.768 1.00 88.44 161 HIS A C 1
ATOM 1359 O O . HIS A 1 161 ? 10.987 1.860 1.839 1.00 88.44 161 HIS A O 1
ATOM 1365 N N . HIS A 1 162 ? 9.102 2.306 2.966 1.00 87.69 162 HIS A N 1
ATOM 1366 C CA . HIS A 1 162 ? 8.611 3.311 2.013 1.00 87.69 162 HIS A CA 1
ATOM 1367 C C . HIS A 1 162 ? 9.564 4.505 1.873 1.00 87.69 162 HIS A C 1
ATOM 1369 O O . HIS A 1 162 ? 9.749 5.043 0.786 1.00 87.69 162 HIS A O 1
ATOM 1375 N N . VAL A 1 163 ? 10.196 4.937 2.967 1.00 90.25 163 VAL A N 1
ATOM 1376 C CA . VAL A 1 163 ? 11.212 5.995 2.907 1.00 90.25 163 VAL A CA 1
ATOM 1377 C C . VAL A 1 163 ? 12.445 5.511 2.144 1.00 90.25 163 VAL A C 1
ATOM 1379 O O . VAL A 1 163 ? 12.984 6.259 1.329 1.00 90.25 163 VAL A O 1
ATOM 1382 N N . ALA A 1 164 ? 12.877 4.266 2.360 1.00 90.69 164 ALA A N 1
ATOM 1383 C CA . ALA A 1 164 ? 14.006 3.687 1.645 1.00 90.69 164 ALA A CA 1
ATOM 1384 C C . ALA A 1 164 ? 13.734 3.572 0.135 1.00 90.69 164 ALA A C 1
ATOM 1386 O O . ALA A 1 164 ? 14.592 3.971 -0.652 1.00 90.69 164 ALA A O 1
ATOM 1387 N N . THR A 1 165 ? 12.547 3.111 -0.280 1.00 90.00 165 THR A N 1
ATOM 1388 C CA . THR A 1 165 ? 12.181 3.022 -1.704 1.00 90.00 165 THR A CA 1
ATOM 1389 C C . THR A 1 165 ? 12.103 4.404 -2.356 1.00 90.00 165 THR A C 1
ATOM 1391 O O . THR A 1 165 ? 12.690 4.602 -3.417 1.00 90.00 165 THR A O 1
ATOM 1394 N N . ILE A 1 166 ? 11.502 5.406 -1.699 1.00 91.44 166 ILE A N 1
ATOM 1395 C CA . ILE A 1 166 ? 11.470 6.798 -2.194 1.00 91.44 166 ILE A CA 1
ATOM 1396 C C . ILE A 1 166 ? 12.886 7.351 -2.393 1.00 91.44 166 ILE A C 1
ATOM 1398 O O . ILE A 1 166 ? 13.167 7.979 -3.419 1.00 91.44 166 ILE A O 1
ATOM 1402 N N . ILE A 1 167 ? 13.785 7.119 -1.430 1.00 92.56 167 ILE A N 1
ATOM 1403 C CA . ILE A 1 167 ? 15.186 7.547 -1.528 1.00 92.56 167 ILE A CA 1
ATOM 1404 C C . ILE A 1 167 ? 15.876 6.838 -2.693 1.00 92.56 167 ILE A C 1
ATOM 1406 O O . ILE A 1 167 ? 16.570 7.497 -3.463 1.00 92.56 167 ILE A O 1
ATOM 1410 N N . LEU A 1 168 ? 15.673 5.529 -2.856 1.00 91.38 168 LEU A N 1
ATOM 1411 C CA . LEU A 1 168 ? 16.319 4.743 -3.904 1.00 91.38 168 LEU A CA 1
ATOM 1412 C C . LEU A 1 168 ? 15.857 5.163 -5.306 1.00 91.38 168 LEU A C 1
ATOM 1414 O O . LEU A 1 168 ? 16.696 5.370 -6.185 1.00 91.38 168 LEU A O 1
ATOM 1418 N N . ILE A 1 169 ? 14.550 5.369 -5.495 1.00 91.75 169 ILE A N 1
ATOM 1419 C CA . ILE A 1 169 ? 13.962 5.875 -6.745 1.00 91.75 169 ILE A CA 1
ATOM 1420 C C . ILE A 1 169 ? 14.510 7.274 -7.056 1.00 91.75 169 ILE A C 1
ATOM 1422 O O . ILE A 1 169 ? 14.994 7.526 -8.161 1.00 91.75 169 ILE A O 1
ATOM 1426 N N . SER A 1 170 ? 14.507 8.174 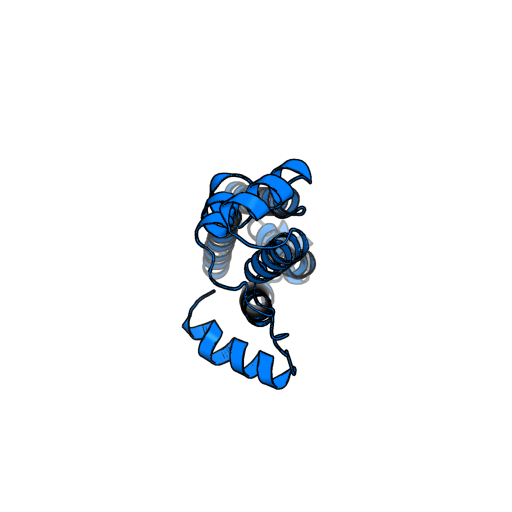-6.068 1.00 92.00 170 SER A N 1
ATOM 1427 C CA . SER A 1 170 ? 15.004 9.547 -6.234 1.00 92.00 170 SER A CA 1
ATOM 1428 C C . SER A 1 170 ? 16.501 9.574 -6.551 1.00 92.00 170 SER A C 1
ATOM 1430 O O . SER A 1 170 ? 16.937 10.279 -7.457 1.00 92.00 170 SER A O 1
ATOM 1432 N N . PHE A 1 171 ? 17.303 8.783 -5.840 1.00 92.75 171 PHE A N 1
ATOM 1433 C CA . PHE A 1 171 ? 18.740 8.680 -6.076 1.00 92.75 171 PHE A CA 1
ATOM 1434 C C . PHE A 1 171 ? 19.042 8.120 -7.468 1.00 92.75 171 PHE A C 1
ATOM 1436 O O . PHE A 1 171 ? 19.873 8.673 -8.186 1.00 92.75 171 PHE A O 1
ATOM 1443 N N . SER A 1 172 ? 18.331 7.065 -7.875 1.00 92.50 172 SER A N 1
ATOM 1444 C CA . SER A 1 172 ? 18.447 6.490 -9.216 1.00 92.50 172 SER A CA 1
ATOM 1445 C C . SER A 1 172 ? 18.158 7.527 -10.305 1.00 92.50 172 SER A C 1
ATOM 1447 O O . SER A 1 172 ? 18.882 7.584 -11.299 1.00 92.50 172 SER A O 1
ATOM 1449 N N . TRP A 1 173 ? 17.159 8.386 -10.088 1.00 89.75 173 TRP A N 1
ATOM 1450 C CA . TRP A 1 173 ? 16.840 9.489 -10.986 1.00 89.75 173 TRP A CA 1
ATOM 1451 C C . TRP A 1 173 ? 17.970 10.520 -11.079 1.00 89.75 173 TRP A C 1
ATOM 1453 O O . TRP A 1 173 ? 18.447 10.815 -12.173 1.00 89.75 173 TRP A O 1
ATOM 1463 N N . PHE A 1 174 ? 18.438 11.045 -9.941 1.00 90.31 174 PHE A N 1
ATOM 1464 C CA . PHE A 1 174 ? 19.488 12.072 -9.917 1.00 90.31 174 PHE A CA 1
ATOM 1465 C C . PHE A 1 174 ? 20.829 11.575 -10.463 1.00 90.31 174 PHE A C 1
ATOM 1467 O O . PHE A 1 174 ? 21.553 12.340 -11.095 1.00 90.31 174 PHE A O 1
ATOM 1474 N N . ALA A 1 175 ? 21.153 10.299 -10.250 1.00 91.38 175 ALA A N 1
ATOM 1475 C CA . ALA A 1 175 ? 22.372 9.679 -10.757 1.00 91.38 175 ALA A CA 1
ATOM 1476 C C . ALA A 1 175 ? 22.260 9.206 -12.220 1.00 91.38 175 ALA A C 1
ATOM 1478 O O . ALA A 1 175 ? 23.216 8.649 -12.746 1.00 91.38 175 ALA A O 1
ATOM 1479 N N . ASN A 1 176 ? 21.116 9.405 -12.887 1.00 90.19 176 ASN A N 1
ATOM 1480 C CA . ASN A 1 176 ? 20.833 8.905 -14.236 1.00 90.19 176 ASN A CA 1
ATOM 1481 C C . ASN A 1 176 ? 20.978 7.373 -14.384 1.00 90.19 176 ASN A C 1
ATOM 1483 O O . ASN A 1 176 ? 21.335 6.861 -15.445 1.00 90.19 176 ASN A O 1
ATOM 1487 N N . TYR A 1 177 ? 20.659 6.621 -13.327 1.00 91.69 177 TYR A N 1
ATOM 1488 C CA . TYR A 1 177 ? 20.587 5.156 -13.334 1.00 91.69 177 TYR A CA 1
ATOM 1489 C C . TYR A 1 177 ? 19.232 4.659 -13.853 1.00 91.69 177 TYR A C 1
ATOM 1491 O O . TYR A 1 177 ? 18.654 3.732 -13.288 1.00 91.69 177 TYR A O 1
ATOM 1499 N N . VAL A 1 178 ? 18.706 5.269 -14.919 1.00 88.75 178 VAL A N 1
ATOM 1500 C CA . VAL A 1 178 ? 17.315 5.086 -15.372 1.00 88.75 178 VAL A CA 1
ATOM 1501 C C . VAL A 1 178 ? 17.017 3.624 -15.704 1.00 88.75 178 VAL A C 1
ATOM 1503 O O . VAL A 1 178 ? 15.988 3.088 -15.299 1.00 88.75 178 VAL A O 1
ATOM 1506 N N . ARG A 1 179 ? 17.934 2.934 -16.396 1.00 91.38 179 ARG A N 1
ATOM 1507 C CA . ARG A 1 179 ? 17.748 1.516 -16.759 1.00 91.38 179 ARG A CA 1
ATOM 1508 C C . ARG A 1 179 ? 17.727 0.618 -15.525 1.00 91.38 179 ARG A C 1
ATOM 1510 O O . ARG A 1 179 ? 16.803 -0.177 -15.370 1.00 91.38 179 ARG A O 1
ATOM 1517 N N . ALA A 1 180 ? 18.704 0.784 -14.633 1.00 91.06 180 ALA A N 1
ATOM 1518 C CA . ALA A 1 180 ? 18.793 0.017 -13.392 1.00 91.06 180 ALA A CA 1
ATOM 1519 C C . ALA A 1 180 ? 17.578 0.272 -12.496 1.00 91.06 180 ALA A C 1
ATOM 1521 O O . ALA A 1 180 ? 16.976 -0.667 -11.985 1.00 91.06 180 ALA A O 1
ATOM 1522 N N . GLY A 1 181 ? 17.184 1.535 -12.344 1.00 91.00 181 GLY A N 1
ATOM 1523 C CA . GLY A 1 181 ? 16.070 1.898 -11.488 1.00 91.00 181 GLY A CA 1
ATOM 1524 C C . GLY A 1 181 ? 14.730 1.401 -12.013 1.00 91.00 181 GLY A C 1
ATOM 1525 O O . GLY A 1 181 ? 13.944 0.943 -11.201 1.00 91.00 181 GLY A O 1
ATOM 1526 N N . THR A 1 182 ? 14.495 1.341 -13.334 1.00 90.56 182 THR A N 1
ATOM 1527 C CA . THR A 1 182 ? 13.275 0.683 -13.855 1.00 90.56 182 THR A CA 1
ATOM 1528 C C . THR A 1 182 ? 13.175 -0.802 -13.502 1.00 90.56 182 THR A C 1
ATOM 1530 O O . THR A 1 182 ? 12.074 -1.293 -13.278 1.00 90.56 182 THR A O 1
ATOM 1533 N N . LEU A 1 183 ? 14.302 -1.518 -13.407 1.00 89.69 183 LEU A N 1
ATOM 1534 C CA . LEU A 1 183 ? 14.311 -2.922 -12.978 1.00 89.69 183 LEU A CA 1
ATOM 1535 C C . LEU A 1 183 ? 14.104 -3.049 -11.468 1.00 89.69 183 LEU A C 1
ATOM 1537 O O . LEU A 1 183 ? 13.360 -3.911 -11.012 1.00 89.69 183 LEU A O 1
ATOM 1541 N N . ILE A 1 184 ? 14.767 -2.186 -10.698 1.00 88.81 184 ILE A N 1
ATOM 1542 C CA . ILE A 1 184 ? 14.674 -2.152 -9.236 1.00 88.81 184 ILE A CA 1
ATOM 1543 C C . ILE A 1 184 ? 13.247 -1.808 -8.789 1.00 88.81 184 ILE A C 1
ATOM 1545 O O . ILE A 1 184 ? 12.733 -2.455 -7.887 1.00 88.81 184 ILE A O 1
ATOM 1549 N N . MET A 1 185 ? 12.599 -0.848 -9.447 1.00 89.25 185 MET A N 1
ATOM 1550 C CA . MET A 1 185 ? 11.195 -0.481 -9.235 1.00 89.25 185 MET A CA 1
ATOM 1551 C C . MET A 1 185 ? 10.250 -1.664 -9.476 1.00 89.25 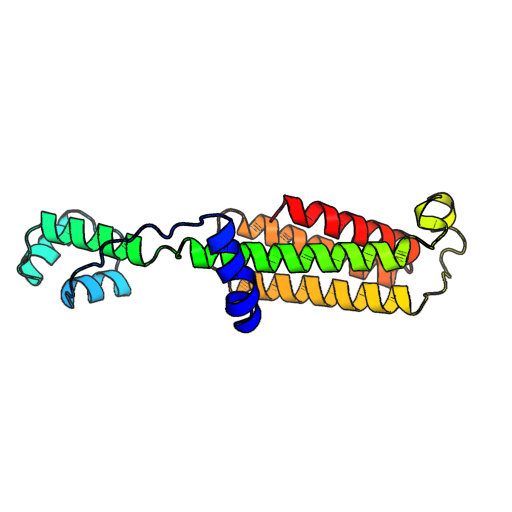185 MET A C 1
ATOM 1553 O O . MET A 1 185 ? 9.544 -2.088 -8.566 1.00 89.25 185 MET A O 1
ATOM 1557 N N . ALA A 1 186 ? 10.359 -2.329 -10.631 1.00 85.81 186 ALA A N 1
ATOM 1558 C CA . ALA A 1 186 ? 9.544 -3.509 -10.924 1.00 85.81 186 ALA A CA 1
ATOM 1559 C C . ALA A 1 186 ? 9.757 -4.666 -9.925 1.00 85.81 186 ALA A C 1
ATOM 1561 O O . ALA A 1 186 ? 8.823 -5.404 -9.602 1.00 85.81 186 ALA A O 1
ATOM 1562 N N . LEU A 1 187 ? 10.983 -4.831 -9.413 1.00 85.56 187 LEU A N 1
ATOM 1563 C CA . LEU A 1 187 ? 11.276 -5.787 -8.345 1.00 85.56 187 LEU A CA 1
ATOM 1564 C C . LEU A 1 187 ? 10.641 -5.366 -7.013 1.00 85.56 187 LEU A C 1
ATOM 1566 O O . LEU A 1 187 ? 10.055 -6.218 -6.344 1.00 85.56 187 LEU A O 1
ATOM 1570 N N . HIS A 1 188 ? 10.715 -4.085 -6.649 1.00 84.19 188 HIS A N 1
ATOM 1571 C CA . HIS A 1 188 ? 10.076 -3.553 -5.444 1.00 84.19 188 HIS A CA 1
ATOM 1572 C C . HIS A 1 188 ? 8.556 -3.730 -5.473 1.00 84.19 188 HIS A C 1
ATOM 1574 O O . HIS A 1 188 ? 8.000 -4.267 -4.516 1.00 84.19 188 HIS A O 1
ATOM 1580 N N . ASP A 1 189 ? 7.903 -3.419 -6.595 1.00 80.06 189 ASP A N 1
ATOM 1581 C CA . ASP A 1 189 ? 6.467 -3.657 -6.788 1.00 80.06 189 ASP A CA 1
ATOM 1582 C C . ASP A 1 189 ? 6.085 -5.130 -6.528 1.00 80.06 189 ASP A C 1
ATOM 1584 O O . ASP A 1 189 ? 5.035 -5.425 -5.951 1.00 80.06 189 ASP A O 1
ATOM 1588 N N . SER A 1 190 ? 6.953 -6.076 -6.911 1.00 77.19 190 SER A N 1
ATOM 1589 C CA . SER A 1 190 ? 6.726 -7.510 -6.685 1.00 77.19 190 SER A CA 1
ATOM 1590 C C . SER A 1 190 ? 6.940 -7.949 -5.230 1.00 77.19 190 SER A C 1
ATOM 1592 O O . SER A 1 190 ? 6.242 -8.846 -4.751 1.00 77.19 190 SER A O 1
ATOM 1594 N N . SER A 1 191 ? 7.884 -7.326 -4.512 1.00 76.94 191 SER A N 1
ATOM 1595 C CA . SER A 1 191 ? 8.182 -7.651 -3.113 1.00 76.94 191 SER A CA 1
ATOM 1596 C C . SER A 1 191 ? 7.201 -7.015 -2.137 1.00 76.94 191 SER A C 1
ATOM 1598 O O . SER A 1 191 ? 6.873 -7.621 -1.117 1.00 76.94 191 SER A O 1
ATOM 1600 N N . ASP A 1 192 ? 6.696 -5.825 -2.457 1.00 74.00 192 ASP A N 1
ATOM 1601 C CA . ASP A 1 192 ? 5.786 -5.074 -1.590 1.00 74.00 192 ASP A CA 1
ATOM 1602 C C . ASP A 1 192 ? 4.445 -5.797 -1.435 1.00 74.00 192 ASP A C 1
ATOM 1604 O O . ASP A 1 192 ? 3.837 -5.755 -0.369 1.00 74.00 192 ASP A O 1
ATOM 1608 N N . TYR A 1 193 ? 4.054 -6.589 -2.439 1.00 68.81 193 TYR A N 1
ATOM 1609 C CA . TYR A 1 193 ? 2.940 -7.532 -2.343 1.00 68.81 193 TYR A CA 1
ATOM 1610 C C . TYR A 1 193 ? 3.059 -8.523 -1.167 1.00 68.81 193 TYR A C 1
ATOM 1612 O O . TYR A 1 193 ? 2.040 -8.941 -0.622 1.00 68.81 193 TYR A O 1
ATOM 1620 N N . LEU A 1 194 ? 4.277 -8.928 -0.788 1.00 64.06 194 LEU A N 1
ATOM 1621 C CA . LEU A 1 194 ? 4.515 -9.906 0.282 1.00 64.06 194 LEU A CA 1
ATOM 1622 C C . LEU A 1 194 ? 4.648 -9.268 1.671 1.00 64.06 194 LEU A C 1
ATOM 1624 O O . LEU A 1 194 ? 4.461 -9.960 2.672 1.00 64.06 194 LEU A O 1
ATOM 1628 N N . LEU A 1 195 ? 5.020 -7.987 1.729 1.00 60.34 195 LEU A N 1
ATOM 1629 C CA . LEU A 1 195 ? 5.258 -7.249 2.974 1.00 60.34 195 LEU A CA 1
ATOM 1630 C C . LEU A 1 195 ? 3.989 -6.579 3.534 1.00 60.34 195 LEU A C 1
ATOM 1632 O O . LEU A 1 195 ? 3.965 -6.213 4.711 1.00 60.34 195 LEU A O 1
ATOM 1636 N N . GLU A 1 196 ? 2.952 -6.422 2.709 1.00 59.56 196 GLU A N 1
ATOM 1637 C CA . GLU A 1 196 ? 1.663 -5.791 3.042 1.00 59.56 196 GLU A CA 1
ATOM 1638 C C . GLU A 1 196 ? 0.580 -6.795 3.488 1.00 59.56 196 GLU A C 1
ATOM 1640 O O . GLU A 1 196 ? -0.164 -6.476 4.452 1.00 59.56 196 GLU A O 1
#